Protein AF-A0A0D2NT12-F1 (afdb_monomer)

Mean predicted aligned error: 10.61 Å

Sequence (352 aa):
MELLDHMIECSNTPELSSARFDGSIFRSDMATLLGQPSFAHLKAADATLAATPEAAVAFLHQLAEGVRPLADQEAELLRRIKARDTKKQGAALHAWDLDYYTTIARTRGGATRPESAMPYLHLESVLSGLSTLLSQVMGIELQEEPVDWGNPGSDSSSSSSSSSSSSSSSSSRGGAEGWAPGVRRLGVVERDGGARLGTLYLDLLGRPGKLTGSVLFPIRCGRRLPDGSYQQPILALITPCGPSPDRLAFTWRELRTFVHEMGHAVHNMASRTHFQHLWGTRCAQDVVEIPSHLWEHFVTDHRAVSVIARHAASREPLPRALHSALLASHGAFPALDLQQQVEGQGGAPCLG

InterPro domains:
  IPR001567 Peptidase M3A/M3B catalytic domain [PF01432] (28-342)
  IPR024077 Neurolysin/Thimet oligopeptidase, domain 2 [G3DSA:1.10.1370.10] (27-342)
  IPR024079 Metallopeptidase, catalytic domain 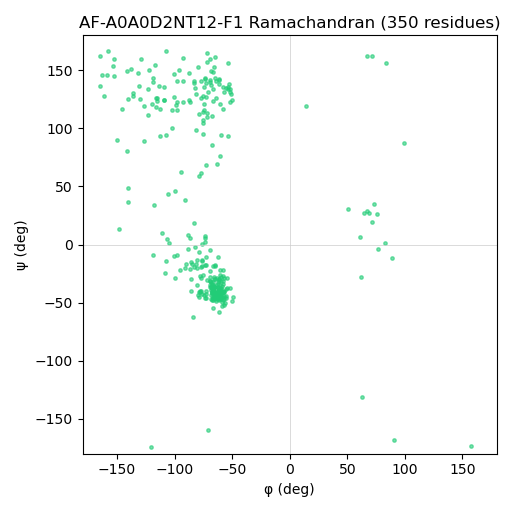superfamily [G3DSA:3.40.390.10] (122-298)
  IPR045090 Peptidase M3A/M3B [PTHR11804] (27-342)

Organism: NCBI:txid145388

Secondary structure (DSSP, 8-state):
-HHHHHHHHTTS-TTTTS----HHHHHHHHHHHTT-SSHHHHHHHHH-TT-SHHHHHHHHHHHHHHHHHHHHHHHHHHHHHHHHHTT-TTPPP-GGGHHHHHHHHHHHTTPPPGGGGGGG-BHHHHHHHHHHHHHHHHSEEEEEE------TT-----------------------S-SSTT-EEEEEEEGGG--EEEEEEEE-S--TTSPPS-EEEEEE--EE-TTS-EE--EEEEE---SSBTTB-B--HHHHHHHHHHHHHH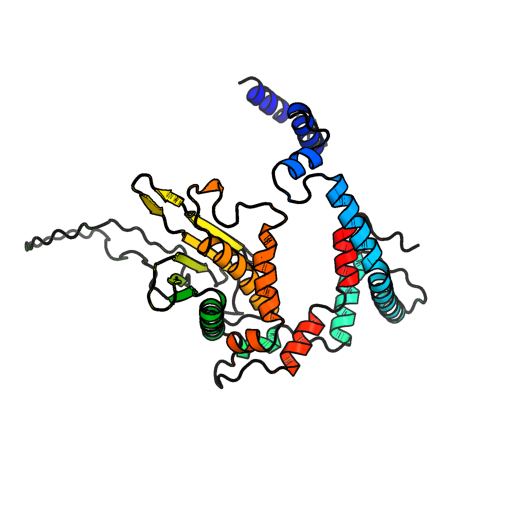HHHHH---SSGGGSTT-S-TTTTTHHHHHHHHHHHSHHHHHHH-B-TTT-PBPPHHHHHHHHHHH-SSHHHHHHHHHH-TT------

Nearest PDB structures (foldseek):
  5luz-assembly1_A  TM=8.732E-01  e=3.977E-21  Homo sapiens
  1i1i-assembly1_P  TM=9.075E-01  e=3.598E-20  Rattus norvegicus
  2o36-assembly1_A  TM=8.864E-01  e=2.398E-20  Homo sapiens
  1s4b-assembly1_P  TM=8.913E-01  e=3.813E-20  Homo sapiens
  2o3e-assembly1_A  TM=8.946E-01  e=3.598E-20  Rattus norvegicus

Radius of gyration: 26.45 Å; Cα contacts (8 Å, |Δi|>4): 482; chains: 1; bounding box: 68×50×77 Å

Structure (mmCIF, N/CA/C/O backbone):
data_AF-A0A0D2NT12-F1
#
_entry.id   AF-A0A0D2NT12-F1
#
loop_
_atom_site.group_PDB
_atom_site.id
_atom_site.type_symbol
_atom_site.label_atom_id
_atom_site.label_alt_id
_atom_site.label_comp_id
_atom_site.label_asym_id
_atom_site.label_entity_id
_atom_site.label_seq_id
_atom_site.pdbx_PDB_ins_code
_atom_site.Cartn_x
_atom_site.Cartn_y
_atom_site.Cartn_z
_atom_site.occupancy
_atom_site.B_iso_or_equiv
_atom_site.auth_seq_id
_atom_site.auth_comp_id
_atom_site.auth_asym_id
_atom_site.auth_atom_id
_atom_site.pdbx_PDB_model_num
ATOM 1 N N . MET A 1 1 ? -28.708 14.953 -27.817 1.00 43.62 1 MET A N 1
ATOM 2 C CA . MET A 1 1 ? -28.948 16.370 -27.476 1.00 43.62 1 MET A CA 1
ATOM 3 C C . MET A 1 1 ? -29.988 16.478 -26.373 1.00 43.62 1 MET A C 1
ATOM 5 O O . MET A 1 1 ? -29.665 17.084 -25.370 1.00 43.62 1 MET A O 1
ATOM 9 N N . GLU A 1 2 ? -31.105 15.746 -26.442 1.00 42.59 2 GLU A N 1
ATOM 10 C CA . GLU A 1 2 ? -32.167 15.767 -25.410 1.00 42.59 2 GLU A CA 1
ATOM 11 C C . GLU A 1 2 ? -31.714 15.456 -23.965 1.00 42.59 2 GLU A C 1
ATOM 13 O O . GLU A 1 2 ? -32.153 16.119 -23.035 1.00 42.59 2 GLU A O 1
ATOM 18 N N . LEU A 1 3 ? -30.781 14.517 -23.750 1.00 37.25 3 LEU A N 1
ATOM 19 C CA . LEU A 1 3 ? -30.232 14.228 -22.409 1.00 37.25 3 LEU A CA 1
ATOM 20 C C . LEU A 1 3 ? -29.376 15.369 -21.838 1.00 37.25 3 LEU A C 1
ATOM 22 O O . LEU A 1 3 ? -29.333 15.556 -20.627 1.00 37.25 3 LEU A O 1
ATOM 26 N N . LEU A 1 4 ? -28.685 16.120 -22.701 1.00 37.84 4 LEU A N 1
ATOM 27 C CA . LEU A 1 4 ? -27.833 17.228 -22.271 1.00 37.84 4 LEU A CA 1
ATOM 28 C C . LEU A 1 4 ? -28.681 18.461 -21.943 1.00 37.84 4 LEU A C 1
ATOM 30 O O . LEU A 1 4 ? -28.428 19.127 -20.945 1.00 37.84 4 LEU A O 1
ATOM 34 N N . ASP A 1 5 ? -29.715 18.714 -22.748 1.00 41.16 5 ASP A N 1
ATOM 35 C CA . ASP A 1 5 ? -30.638 19.831 -22.545 1.00 41.16 5 ASP A CA 1
ATOM 36 C C . ASP A 1 5 ? -31.464 19.642 -21.261 1.00 41.16 5 ASP A C 1
ATOM 38 O O . ASP A 1 5 ? -31.603 20.581 -20.479 1.00 41.16 5 ASP A O 1
ATOM 42 N N . HIS A 1 6 ? -31.880 18.406 -20.948 1.00 46.84 6 HIS A N 1
ATOM 43 C CA . HIS A 1 6 ? -32.588 18.106 -19.698 1.00 46.84 6 HIS A CA 1
ATOM 44 C C . HIS A 1 6 ? -31.702 18.274 -18.448 1.00 46.84 6 HIS A C 1
ATOM 46 O O . HIS A 1 6 ? -32.156 18.740 -17.404 1.00 46.84 6 HIS A O 1
ATOM 52 N N . MET A 1 7 ? -30.405 17.963 -18.553 1.00 41.53 7 MET A N 1
ATOM 53 C CA . MET A 1 7 ? -29.443 18.201 -17.469 1.00 41.53 7 MET A CA 1
ATOM 54 C C . MET A 1 7 ? -29.164 19.694 -17.238 1.00 41.53 7 MET A C 1
ATOM 56 O O . MET A 1 7 ? -28.892 20.096 -16.106 1.00 41.53 7 MET A O 1
ATOM 60 N N . ILE A 1 8 ? -29.230 20.518 -18.289 1.00 50.88 8 ILE A N 1
ATOM 61 C CA . ILE A 1 8 ? -29.015 21.968 -18.202 1.00 50.88 8 ILE A CA 1
ATOM 62 C C . ILE A 1 8 ? -30.254 22.671 -17.627 1.00 50.88 8 ILE A C 1
ATOM 64 O O . ILE A 1 8 ? -30.107 23.556 -16.781 1.00 50.88 8 ILE A O 1
ATOM 68 N N . GLU A 1 9 ? -31.467 22.260 -18.002 1.00 45.47 9 GLU A N 1
ATOM 69 C CA . GLU A 1 9 ? -32.711 22.820 -17.448 1.00 45.47 9 GLU A CA 1
ATOM 70 C C . GLU A 1 9 ? -32.841 22.585 -15.936 1.00 45.47 9 GLU A C 1
ATOM 72 O O . GLU A 1 9 ? -33.164 23.521 -15.201 1.00 45.47 9 GLU A O 1
ATOM 77 N N . CYS A 1 10 ? -32.464 21.400 -15.442 1.00 47.41 10 CYS A N 1
ATOM 78 C CA . CYS A 1 10 ? -32.446 21.102 -14.005 1.00 47.41 10 CYS A CA 1
ATOM 79 C C . CYS A 1 10 ? -31.431 21.941 -13.211 1.00 47.41 10 CYS A C 1
ATOM 81 O O . CYS A 1 10 ? -31.536 22.029 -11.993 1.00 47.41 10 CYS A O 1
ATOM 83 N N . SER A 1 11 ? -30.443 22.564 -13.860 1.00 44.41 11 SER A N 1
ATOM 84 C CA . SER A 1 11 ? -29.422 23.359 -13.163 1.00 44.41 11 SER A CA 1
ATOM 85 C C . SER A 1 11 ? -29.830 24.819 -12.905 1.00 44.41 11 SER A C 1
ATOM 87 O O . SER A 1 11 ? -29.213 25.479 -12.070 1.00 44.41 11 SER A O 1
ATOM 89 N N . ASN A 1 12 ? -30.875 25.321 -13.578 1.00 42.44 12 ASN A N 1
ATOM 90 C CA . ASN A 1 12 ? -31.224 26.749 -13.603 1.00 42.44 12 ASN A CA 1
ATOM 91 C C . ASN A 1 12 ? -32.463 27.142 -12.774 1.00 42.44 12 ASN A C 1
ATOM 93 O O . ASN A 1 12 ? -32.861 28.308 -12.788 1.00 42.44 12 ASN A O 1
ATOM 97 N N . THR A 1 13 ? -33.074 26.224 -12.020 1.00 43.03 13 THR A N 1
ATOM 98 C CA . THR A 1 13 ? -34.215 26.549 -11.145 1.00 43.03 13 THR A CA 1
ATOM 99 C C . THR A 1 13 ? -33.761 27.015 -9.748 1.00 43.03 13 THR A C 1
ATOM 101 O O . THR A 1 13 ? -33.073 26.259 -9.055 1.00 43.03 13 THR A O 1
ATOM 104 N N . PRO A 1 14 ? -34.167 28.213 -9.268 1.00 44.09 14 PRO A N 1
ATOM 105 C CA . PRO A 1 14 ? -33.671 28.803 -8.012 1.00 44.09 14 PRO A CA 1
ATOM 106 C C . PRO A 1 14 ? -34.120 28.101 -6.717 1.00 44.09 14 PRO A C 1
ATOM 108 O O . PRO A 1 14 ? -33.677 28.477 -5.633 1.00 44.09 14 PRO A O 1
ATOM 111 N N . GLU A 1 15 ? -34.986 27.087 -6.795 1.00 40.06 15 GLU A N 1
ATOM 112 C CA . GLU A 1 15 ? -35.491 26.340 -5.630 1.00 40.06 15 GLU A CA 1
ATOM 113 C C . GLU A 1 15 ? -34.493 25.298 -5.084 1.00 40.06 15 GLU A C 1
ATOM 115 O O . GLU A 1 15 ? -34.680 24.756 -3.997 1.00 40.06 15 GLU A O 1
ATOM 120 N N . LEU A 1 16 ? -33.365 25.069 -5.764 1.00 44.91 16 LEU A N 1
ATOM 121 C CA . LEU A 1 16 ? -32.392 24.021 -5.423 1.00 44.91 16 LEU A CA 1
ATOM 122 C C . LEU A 1 16 ? -31.380 24.409 -4.326 1.00 44.91 16 LEU A C 1
ATOM 124 O O . LEU A 1 16 ? -30.355 23.746 -4.165 1.00 44.91 16 LEU A O 1
ATOM 128 N N . SER A 1 17 ? -31.648 25.441 -3.518 1.00 39.25 17 SER A N 1
ATOM 129 C CA . SER A 1 17 ? -30.833 25.676 -2.311 1.00 39.25 17 SER A CA 1
ATOM 130 C C . SER A 1 17 ? -31.119 24.651 -1.197 1.00 39.25 17 SER A C 1
ATOM 132 O O . SER A 1 17 ? -30.264 24.444 -0.333 1.00 39.25 17 SER A O 1
ATOM 134 N N . SER A 1 18 ? -32.257 23.941 -1.269 1.00 41.66 18 SER A N 1
ATOM 135 C CA . SER A 1 18 ? -32.624 22.814 -0.394 1.00 41.66 18 SER A CA 1
ATOM 136 C C . SER A 1 18 ? -32.400 21.426 -1.018 1.00 41.66 18 SER A C 1
ATOM 138 O O . SER A 1 18 ? -32.417 20.435 -0.296 1.00 41.66 18 SER A O 1
ATOM 140 N N . ALA A 1 19 ? -32.104 21.333 -2.319 1.00 42.91 19 ALA A N 1
ATOM 141 C CA . ALA A 1 19 ? -31.859 20.078 -3.044 1.00 42.91 19 ALA A CA 1
ATOM 142 C C . ALA A 1 19 ? -30.375 19.665 -3.060 1.00 42.91 19 ALA A C 1
ATOM 144 O O . ALA A 1 19 ? -29.833 19.167 -4.050 1.00 42.91 19 ALA A O 1
ATOM 145 N N . ARG A 1 20 ? -29.680 19.879 -1.940 1.00 44.31 20 ARG A N 1
ATOM 146 C CA . ARG A 1 20 ? -28.415 19.183 -1.699 1.00 44.31 20 ARG A CA 1
ATOM 147 C C . ARG A 1 20 ? -28.775 17.747 -1.333 1.00 44.31 20 ARG A C 1
ATOM 149 O O . ARG A 1 20 ? -29.362 17.548 -0.280 1.00 44.31 20 ARG A O 1
ATOM 156 N N . PHE A 1 21 ? -28.358 16.810 -2.182 1.00 48.19 21 PHE A N 1
ATOM 157 C CA . PHE A 1 21 ? -28.585 15.356 -2.169 1.00 48.19 21 PHE A CA 1
ATOM 158 C C . PHE A 1 21 ? -29.695 14.887 -3.096 1.00 48.19 21 PHE A C 1
ATOM 160 O O . PHE A 1 21 ? -30.802 14.613 -2.655 1.00 48.19 21 PHE A O 1
ATOM 167 N N . ASP A 1 22 ? -29.329 14.632 -4.354 1.00 51.44 22 ASP A N 1
ATOM 168 C CA . ASP A 1 22 ? -30.025 13.577 -5.083 1.00 51.44 22 ASP A CA 1
ATOM 169 C C . ASP A 1 22 ? -29.145 12.701 -5.985 1.00 51.44 22 ASP A C 1
ATOM 171 O O . ASP A 1 22 ? -29.516 12.234 -7.059 1.00 51.44 22 ASP A O 1
ATOM 175 N N . GLY A 1 23 ? -27.923 12.428 -5.519 1.00 58.03 23 GLY A N 1
ATOM 176 C CA . GLY A 1 23 ? -27.089 11.391 -6.131 1.00 58.03 23 GLY A CA 1
ATOM 177 C C . GLY A 1 23 ? -27.684 9.980 -5.985 1.00 58.03 23 GLY A C 1
ATOM 178 O O . GLY A 1 23 ? -27.285 9.072 -6.711 1.00 58.03 23 GLY A O 1
ATOM 179 N N . SER A 1 24 ? -28.620 9.782 -5.049 1.00 61.66 24 SER A N 1
ATOM 180 C CA . SER A 1 24 ? -29.351 8.528 -4.841 1.00 61.66 24 SER A CA 1
ATOM 181 C C . SER A 1 24 ? -30.396 8.271 -5.920 1.00 61.66 24 SER A C 1
ATOM 183 O O . SER A 1 24 ? -30.402 7.158 -6.448 1.00 61.66 24 SER A O 1
ATOM 185 N N . ILE A 1 25 ? -31.215 9.267 -6.294 1.00 65.50 25 ILE A N 1
ATOM 186 C CA . ILE A 1 25 ? -32.176 9.105 -7.396 1.00 65.50 25 ILE A CA 1
ATOM 187 C C . ILE A 1 25 ? -31.419 8.864 -8.699 1.00 65.50 25 ILE A C 1
ATOM 189 O O . ILE A 1 25 ? -31.693 7.874 -9.367 1.00 65.50 25 ILE A O 1
ATOM 193 N N . PHE A 1 26 ? -30.334 9.603 -8.967 1.00 82.75 26 PHE A N 1
ATOM 194 C CA . PHE A 1 26 ? -29.513 9.346 -10.159 1.00 82.75 26 PHE A CA 1
ATOM 195 C C . PHE A 1 26 ? -28.952 7.911 -10.222 1.00 82.75 26 PHE A C 1
ATOM 197 O O . PHE A 1 26 ? -28.942 7.280 -11.278 1.00 82.75 26 PHE A O 1
ATOM 204 N N . ARG A 1 27 ? -28.487 7.358 -9.094 1.00 90.12 27 ARG A N 1
ATOM 205 C CA . ARG A 1 27 ? -27.980 5.975 -9.033 1.00 90.12 27 ARG A CA 1
ATOM 206 C C . ARG A 1 27 ? -29.085 4.941 -9.247 1.00 90.12 27 ARG A C 1
ATOM 208 O O . ARG A 1 27 ? -28.842 3.939 -9.920 1.00 90.12 27 ARG A O 1
ATOM 215 N N . SER A 1 28 ? -30.259 5.170 -8.663 1.00 87.88 28 SER A N 1
ATOM 216 C CA . SER A 1 28 ? -31.419 4.285 -8.794 1.00 87.88 28 SER A CA 1
ATOM 217 C C . SER A 1 28 ? -31.962 4.280 -10.223 1.00 87.88 28 SER A C 1
ATOM 219 O O . SER A 1 28 ? -32.166 3.213 -10.806 1.00 87.88 28 SER A O 1
ATOM 221 N N . ASP A 1 29 ? -32.108 5.461 -10.821 1.00 88.00 29 ASP A N 1
ATOM 222 C CA . ASP A 1 29 ? -32.586 5.625 -12.192 1.00 88.00 29 ASP A CA 1
ATOM 223 C C . ASP A 1 29 ? -31.605 5.009 -13.186 1.00 88.00 29 ASP A C 1
ATOM 225 O O . ASP A 1 29 ? -32.010 4.255 -14.067 1.00 88.00 29 ASP A O 1
ATOM 229 N N . MET A 1 30 ? -30.300 5.237 -13.006 1.00 89.38 30 MET A N 1
ATOM 230 C CA . MET A 1 30 ? -29.273 4.626 -13.851 1.00 89.38 30 MET A CA 1
ATOM 231 C C . MET A 1 30 ? -29.304 3.095 -13.786 1.00 89.38 30 MET A C 1
ATOM 233 O O . MET A 1 30 ? -29.193 2.443 -14.821 1.00 89.38 30 MET A O 1
ATOM 237 N N . ALA A 1 31 ? -29.466 2.508 -12.597 1.00 91.62 31 ALA A N 1
ATOM 238 C CA . ALA A 1 31 ? -29.597 1.059 -12.471 1.00 91.62 31 ALA A CA 1
ATOM 239 C C . ALA A 1 31 ? -30.841 0.548 -13.206 1.00 91.62 31 ALA A C 1
ATOM 241 O O . ALA A 1 31 ? -30.740 -0.385 -13.999 1.00 91.62 31 ALA A O 1
ATOM 242 N N . THR A 1 32 ? -31.976 1.221 -13.013 1.00 91.25 32 THR A N 1
ATOM 243 C CA . THR A 1 32 ? -33.249 0.872 -13.655 1.00 91.25 32 THR A CA 1
ATOM 244 C C . THR A 1 32 ? -33.149 0.949 -15.181 1.00 91.25 32 THR A C 1
ATOM 246 O O . THR A 1 32 ? -33.546 0.012 -15.871 1.00 91.25 32 THR A O 1
ATOM 249 N N . LEU A 1 33 ? -32.553 2.020 -15.718 1.00 93.25 33 LEU A N 1
ATOM 250 C CA . LEU A 1 33 ? -32.326 2.208 -17.157 1.00 93.25 33 LEU A CA 1
ATOM 251 C C . LEU A 1 33 ? -31.415 1.131 -17.761 1.00 93.25 33 LEU A C 1
ATOM 253 O O . LEU A 1 33 ? -31.592 0.753 -18.916 1.00 93.25 33 LEU A O 1
ATOM 257 N N . LEU A 1 34 ? -30.456 0.625 -16.983 1.00 92.81 34 LEU A N 1
ATOM 258 C CA . LEU A 1 34 ? -29.554 -0.458 -17.380 1.00 92.81 34 LEU A CA 1
ATOM 259 C C . LEU A 1 34 ? -30.117 -1.857 -17.062 1.00 92.81 34 LEU A C 1
ATOM 261 O O . LEU A 1 34 ? -29.406 -2.849 -17.209 1.00 92.81 34 LEU A O 1
ATOM 265 N N . GLY A 1 35 ? -31.382 -1.952 -16.634 1.00 93.38 35 GLY A N 1
ATOM 266 C CA . GLY A 1 35 ? -32.063 -3.217 -16.344 1.00 93.38 35 GLY A CA 1
ATOM 267 C C . GLY A 1 35 ? -31.578 -3.923 -15.075 1.00 93.38 35 GLY A C 1
ATOM 268 O O . GLY A 1 35 ? -31.786 -5.126 -14.930 1.00 93.38 35 GLY A O 1
ATOM 269 N N . GLN A 1 36 ? -30.918 -3.203 -14.167 1.00 93.81 36 GLN A N 1
ATOM 270 C CA . GLN A 1 36 ? -30.406 -3.730 -12.904 1.00 93.81 36 GLN A CA 1
ATOM 271 C C . GLN A 1 36 ? -31.371 -3.432 -11.744 1.00 93.81 36 GLN A C 1
ATOM 273 O O . GLN A 1 36 ? -31.884 -2.315 -11.662 1.00 93.81 36 GLN A O 1
ATOM 278 N N . PRO A 1 37 ? -31.580 -4.371 -10.796 1.00 93.00 37 PRO A N 1
ATOM 279 C CA . PRO A 1 37 ? -32.506 -4.173 -9.672 1.00 93.00 37 PRO A CA 1
ATOM 280 C C . PRO A 1 37 ? -32.130 -3.012 -8.745 1.00 93.00 37 PRO A C 1
ATOM 282 O O . PRO A 1 37 ? -32.987 -2.413 -8.101 1.00 93.00 37 PRO A O 1
ATOM 285 N N . SER A 1 38 ? -30.835 -2.715 -8.629 1.00 92.38 38 SER A N 1
ATOM 286 C CA . SER A 1 38 ? -30.327 -1.588 -7.854 1.00 92.38 38 SER A CA 1
ATOM 287 C C . SER A 1 38 ? -28.934 -1.188 -8.332 1.00 92.38 38 SER A C 1
ATOM 289 O O . SER A 1 38 ? -28.249 -1.939 -9.028 1.00 92.38 38 SER A O 1
ATOM 291 N N . PHE A 1 39 ? -28.464 -0.014 -7.912 1.00 91.50 39 PHE A N 1
ATOM 292 C CA . PHE A 1 39 ? -27.099 0.421 -8.215 1.00 91.50 39 PHE A CA 1
ATOM 293 C C . PHE A 1 39 ? -26.031 -0.520 -7.636 1.00 91.50 39 PHE A C 1
ATOM 295 O O . PHE A 1 39 ? -24.960 -0.671 -8.219 1.00 91.50 39 PHE A O 1
ATOM 302 N N . ALA A 1 40 ? -26.323 -1.182 -6.512 1.00 91.62 40 ALA A N 1
ATOM 303 C CA . ALA A 1 40 ? -25.428 -2.178 -5.933 1.00 91.62 40 ALA A CA 1
ATOM 304 C C . ALA A 1 40 ? -25.313 -3.425 -6.828 1.00 91.62 40 ALA A C 1
ATOM 306 O O . ALA A 1 40 ? -24.204 -3.910 -7.028 1.00 91.62 40 ALA A O 1
ATOM 307 N N . HIS A 1 41 ? -26.418 -3.881 -7.431 1.00 92.88 41 HIS A N 1
ATOM 308 C CA . HIS A 1 41 ? -26.395 -4.954 -8.434 1.00 92.88 41 HIS A CA 1
ATOM 309 C C . HIS A 1 41 ? -25.598 -4.549 -9.676 1.00 92.88 41 HIS A C 1
ATOM 311 O O . HIS A 1 41 ? -24.732 -5.302 -10.114 1.00 92.88 41 HIS A O 1
ATOM 317 N N . LEU A 1 42 ? -25.817 -3.327 -10.178 1.00 90.12 42 LEU A N 1
ATOM 318 C CA . LEU A 1 42 ? -25.051 -2.783 -11.302 1.00 90.12 42 LEU A CA 1
ATOM 319 C C . LEU A 1 42 ? -23.540 -2.801 -11.017 1.00 90.12 42 LEU A C 1
ATOM 321 O O . LEU A 1 42 ? -22.755 -3.227 -11.854 1.00 90.12 42 LEU A O 1
ATOM 325 N N . LYS A 1 43 ? -23.118 -2.369 -9.822 1.00 88.94 43 LYS A N 1
ATOM 326 C CA . LYS A 1 43 ? -21.694 -2.342 -9.456 1.00 88.94 43 LYS A CA 1
ATOM 327 C C . LYS A 1 43 ? -21.094 -3.714 -9.185 1.00 88.94 43 LYS A C 1
ATOM 329 O O . LYS A 1 43 ? -19.953 -3.943 -9.580 1.00 88.94 43 LYS A O 1
ATOM 334 N N . ALA A 1 44 ? -21.835 -4.598 -8.526 1.00 87.06 44 ALA A N 1
ATOM 335 C CA . ALA A 1 44 ? -21.352 -5.937 -8.222 1.00 87.06 44 ALA A CA 1
ATOM 336 C C . ALA A 1 44 ? -21.150 -6.773 -9.496 1.00 87.06 44 ALA A C 1
ATOM 338 O O . ALA A 1 44 ? -20.167 -7.498 -9.596 1.00 87.06 44 ALA A O 1
ATOM 339 N N . ALA A 1 45 ? -22.023 -6.610 -10.496 1.00 81.50 45 ALA A N 1
ATOM 340 C CA . ALA A 1 45 ? -21.903 -7.307 -11.774 1.00 81.50 45 ALA A CA 1
ATOM 341 C C . ALA A 1 45 ? -20.674 -6.866 -12.593 1.00 81.50 45 ALA A C 1
ATOM 343 O O . ALA A 1 45 ? -20.037 -7.695 -13.239 1.00 81.50 45 ALA A O 1
ATOM 344 N N . ASP A 1 46 ? -20.336 -5.573 -12.563 1.00 73.94 46 ASP A N 1
ATOM 345 C CA . ASP A 1 46 ? -19.284 -5.007 -13.417 1.00 73.94 46 ASP A CA 1
ATOM 346 C C . ASP A 1 46 ? -17.867 -5.134 -12.837 1.00 73.94 46 ASP A C 1
ATOM 348 O O . ASP A 1 46 ? -16.894 -5.137 -13.595 1.00 73.94 46 ASP A O 1
ATOM 352 N N . ALA A 1 47 ? -17.715 -5.136 -11.506 1.00 74.44 47 ALA A N 1
ATOM 353 C CA . ALA A 1 47 ? -16.437 -4.744 -10.907 1.00 74.44 47 ALA A CA 1
ATOM 354 C C . ALA A 1 47 ? -16.058 -5.435 -9.586 1.00 74.44 47 ALA A C 1
ATOM 356 O O . ALA A 1 47 ? -15.122 -4.966 -8.929 1.00 74.44 47 ALA A O 1
ATOM 357 N N . THR A 1 48 ? -16.726 -6.522 -9.185 1.00 82.50 48 THR A N 1
ATOM 358 C CA . THR A 1 48 ? -16.408 -7.238 -7.934 1.00 82.50 48 THR A CA 1
ATOM 359 C C . THR A 1 48 ? -16.430 -8.761 -8.103 1.00 82.50 48 THR A C 1
ATOM 361 O O . THR A 1 48 ? -17.169 -9.303 -8.922 1.00 82.50 48 THR A O 1
ATOM 364 N N . LEU A 1 49 ? -15.628 -9.475 -7.311 1.00 86.31 49 LEU A N 1
ATOM 365 C CA . LEU A 1 49 ? -15.722 -10.927 -7.135 1.00 86.31 49 LEU A CA 1
ATOM 366 C C . LEU A 1 49 ? -16.979 -11.345 -6.373 1.00 86.31 49 LEU A C 1
ATOM 368 O O . LEU A 1 49 ? -17.462 -12.458 -6.578 1.00 86.31 49 LEU A O 1
ATOM 372 N N . ALA A 1 50 ? -17.511 -10.480 -5.503 1.00 85.62 50 ALA A N 1
ATOM 373 C CA . ALA A 1 50 ? -18.755 -10.762 -4.788 1.00 85.62 50 ALA A CA 1
ATOM 374 C C . ALA A 1 50 ? -19.930 -11.041 -5.745 1.00 85.62 50 ALA A C 1
ATOM 376 O O . ALA A 1 50 ? -20.850 -11.769 -5.371 1.00 85.62 50 ALA A O 1
ATOM 377 N N . ALA A 1 51 ? -19.888 -10.490 -6.969 1.00 85.62 51 ALA A N 1
ATOM 378 C CA . ALA A 1 51 ? -20.837 -10.655 -8.077 1.00 85.62 51 ALA A CA 1
ATOM 379 C C . ALA A 1 51 ? -22.281 -10.182 -7.810 1.00 85.62 51 ALA A C 1
ATOM 381 O O . ALA A 1 51 ? -22.973 -9.762 -8.734 1.00 85.62 51 ALA A O 1
ATOM 382 N N . THR A 1 52 ? -22.740 -10.204 -6.557 1.00 91.56 52 THR A N 1
ATOM 383 C CA . THR A 1 52 ? -24.068 -9.770 -6.111 1.00 91.56 52 THR A CA 1
ATOM 384 C C . THR A 1 52 ? -23.973 -9.047 -4.763 1.00 91.56 52 THR A C 1
ATOM 386 O O . THR A 1 52 ? -23.098 -9.367 -3.947 1.00 91.56 52 THR A O 1
ATOM 389 N N . PRO A 1 53 ? -24.857 -8.073 -4.488 1.00 92.69 53 PRO A N 1
ATOM 390 C CA . PRO A 1 53 ? -24.908 -7.430 -3.180 1.00 92.69 53 PRO A CA 1
ATOM 391 C C . PRO A 1 53 ? -25.324 -8.395 -2.062 1.00 92.69 53 PRO A C 1
ATOM 393 O O . PRO A 1 53 ? -24.857 -8.242 -0.939 1.00 92.69 53 PRO A O 1
ATOM 396 N N . GLU A 1 54 ? -26.131 -9.417 -2.348 1.00 94.44 54 GLU A N 1
ATOM 397 C CA . GLU A 1 54 ? -26.552 -10.422 -1.368 1.00 94.44 54 GLU A CA 1
ATOM 398 C C . GLU A 1 54 ? -25.361 -11.242 -0.868 1.00 94.44 54 GLU A C 1
ATOM 400 O O . GLU A 1 54 ? -25.224 -11.453 0.336 1.00 94.44 54 GLU A O 1
ATOM 405 N N . ALA A 1 55 ? -24.466 -11.658 -1.770 1.00 92.25 55 ALA A N 1
ATOM 406 C CA . ALA A 1 55 ? -23.237 -12.348 -1.391 1.00 92.25 55 ALA A CA 1
ATOM 407 C C . ALA A 1 55 ? -22.324 -11.452 -0.539 1.00 92.25 55 ALA A C 1
ATOM 409 O O . ALA A 1 55 ? -21.775 -11.914 0.462 1.00 92.25 55 ALA A O 1
ATOM 410 N N . ALA A 1 56 ? -22.207 -10.165 -0.889 1.00 91.25 56 ALA A N 1
ATOM 411 C CA . ALA A 1 56 ? -21.442 -9.202 -0.099 1.00 91.25 56 ALA A CA 1
ATOM 412 C C . ALA A 1 56 ? -22.035 -9.026 1.311 1.00 91.25 56 ALA A C 1
ATOM 414 O O . ALA A 1 56 ? -21.311 -9.106 2.299 1.00 91.25 56 ALA A O 1
ATOM 415 N N . VAL A 1 57 ? -23.354 -8.851 1.423 1.00 92.12 57 VAL A N 1
ATOM 416 C CA . VAL A 1 57 ? -24.057 -8.712 2.708 1.00 92.12 57 VAL A CA 1
ATOM 417 C C . VAL A 1 57 ? -23.937 -9.984 3.551 1.00 92.12 57 VAL A C 1
ATOM 419 O O . VAL A 1 57 ? -23.646 -9.898 4.743 1.00 92.12 57 VAL A O 1
ATOM 422 N N . ALA A 1 58 ? -24.094 -11.166 2.950 1.00 93.44 58 ALA A N 1
ATOM 423 C CA . ALA A 1 58 ? -23.927 -12.439 3.649 1.00 93.44 58 ALA A CA 1
ATOM 424 C C . ALA A 1 58 ? -22.503 -12.604 4.206 1.00 93.44 58 ALA A C 1
ATOM 426 O O . ALA A 1 58 ? -22.340 -12.993 5.363 1.00 93.44 58 ALA A O 1
ATOM 427 N N . PHE A 1 59 ? -21.482 -12.255 3.417 1.00 92.94 59 PHE A N 1
ATOM 428 C CA . PHE A 1 59 ? -20.089 -12.252 3.862 1.00 92.94 59 PHE A CA 1
ATOM 429 C C . PHE A 1 59 ? -19.862 -11.287 5.034 1.00 92.94 59 PHE A C 1
ATOM 431 O O . PHE A 1 59 ? -19.274 -11.673 6.044 1.00 92.94 59 PHE A O 1
ATOM 438 N N . LEU A 1 60 ? -20.370 -10.053 4.934 1.00 92.69 60 LEU A N 1
ATOM 439 C CA . LEU A 1 60 ? -20.256 -9.045 5.991 1.00 92.69 60 LEU A CA 1
ATOM 440 C C . LEU A 1 60 ? -20.928 -9.507 7.291 1.00 92.69 60 LEU A C 1
ATOM 442 O O . LEU A 1 60 ? -20.324 -9.405 8.356 1.00 92.69 60 LEU A O 1
ATOM 446 N N . HIS A 1 61 ? -22.130 -10.085 7.225 1.00 92.12 61 HIS A N 1
ATOM 447 C CA . HIS A 1 61 ? -22.798 -10.623 8.413 1.00 92.12 61 HIS A CA 1
ATOM 448 C C . HIS A 1 61 ? -22.006 -11.756 9.069 1.00 92.12 61 HIS A C 1
ATOM 450 O O . HIS A 1 61 ? -21.795 -11.715 10.279 1.00 92.12 61 HIS A O 1
ATOM 456 N N . GLN A 1 62 ? -21.510 -12.720 8.289 1.00 94.38 62 GLN A N 1
ATOM 457 C CA . GLN A 1 62 ? -20.687 -13.813 8.817 1.00 94.38 62 GLN A CA 1
ATOM 458 C C . GLN A 1 62 ? -19.407 -13.295 9.484 1.00 94.38 62 GLN A C 1
ATOM 460 O O . GLN A 1 62 ? -19.014 -13.782 10.545 1.00 94.38 62 GLN A O 1
ATOM 465 N N . LEU A 1 63 ? -18.770 -12.285 8.886 1.00 93.31 63 LEU A N 1
ATOM 466 C CA . LEU A 1 63 ? -17.570 -11.665 9.437 1.00 93.31 63 LEU A CA 1
ATOM 467 C C . LEU A 1 63 ? -17.863 -10.926 10.751 1.00 93.31 63 LEU A C 1
ATOM 469 O O . LEU A 1 63 ? -17.140 -11.123 11.729 1.00 93.31 63 LEU A O 1
ATOM 473 N N . ALA A 1 64 ? -18.939 -10.133 10.794 1.00 92.12 64 ALA A N 1
ATOM 474 C CA . ALA A 1 64 ? -19.386 -9.441 12.003 1.00 92.12 64 ALA A CA 1
ATOM 475 C C . ALA A 1 64 ? -19.728 -10.426 13.127 1.00 92.12 64 ALA A C 1
ATOM 477 O O . ALA A 1 64 ? -19.322 -10.227 14.266 1.00 92.12 64 ALA A O 1
ATOM 478 N N . GLU A 1 65 ? -20.463 -11.499 12.832 1.00 93.94 65 GLU A N 1
ATOM 479 C CA . GLU A 1 65 ? -20.799 -12.527 13.823 1.00 93.94 65 GLU A CA 1
ATOM 480 C C . GLU A 1 65 ? -19.550 -13.231 14.363 1.00 93.94 65 GLU A C 1
ATOM 482 O O . GLU A 1 65 ? -19.436 -13.439 15.572 1.00 93.94 65 GLU A O 1
ATOM 487 N N . GLY A 1 66 ? -18.589 -13.543 13.489 1.00 94.94 66 GLY A N 1
ATOM 488 C CA . GLY A 1 66 ? -17.341 -14.197 13.873 1.00 94.94 66 GLY A CA 1
ATOM 489 C C . GLY A 1 66 ? -16.444 -13.339 14.769 1.00 94.94 66 GLY A C 1
ATOM 490 O O . GLY A 1 66 ? -15.812 -13.868 15.685 1.00 94.94 66 GLY A O 1
ATOM 491 N N . VAL A 1 67 ? -16.385 -12.022 14.535 1.00 94.75 67 VAL A N 1
ATOM 492 C CA . VAL A 1 67 ? -15.497 -11.114 15.284 1.00 94.75 67 VAL A CA 1
ATOM 493 C C . VAL A 1 67 ? -16.148 -10.508 16.535 1.00 94.75 67 VAL A C 1
ATOM 495 O O . VAL A 1 67 ? -15.435 -10.129 17.470 1.00 94.75 67 VAL A O 1
ATOM 498 N N . ARG A 1 68 ? -17.488 -10.487 16.620 1.00 93.50 68 ARG A N 1
ATOM 499 C CA . ARG A 1 68 ? -18.242 -9.865 17.724 1.00 93.50 68 ARG A CA 1
ATOM 500 C C . ARG A 1 68 ? -17.768 -10.264 19.130 1.00 93.50 68 ARG A C 1
ATOM 502 O O . ARG A 1 68 ? -17.552 -9.357 19.931 1.00 93.50 68 ARG A O 1
ATOM 509 N N . PRO A 1 69 ? -17.500 -11.547 19.458 1.00 95.69 69 PRO A N 1
ATOM 510 C CA . PRO A 1 69 ? -17.049 -11.914 20.803 1.00 95.69 69 PRO A CA 1
ATOM 511 C C . PRO A 1 69 ? -15.715 -11.272 21.211 1.00 95.69 69 PRO A C 1
ATOM 513 O O . PRO A 1 69 ? -15.497 -11.013 22.395 1.00 95.69 69 PRO A O 1
ATOM 516 N N . LEU A 1 70 ? -14.813 -11.031 20.254 1.00 94.38 70 LEU A N 1
ATOM 517 C CA . LEU A 1 70 ? -13.542 -10.343 20.498 1.00 94.38 70 LEU A CA 1
ATOM 518 C C . LEU A 1 70 ? -13.750 -8.827 20.582 1.00 94.38 70 LEU A C 1
ATOM 520 O O . LEU A 1 70 ? -13.200 -8.185 21.476 1.00 94.38 70 LEU A O 1
ATOM 524 N N . ALA A 1 71 ? -14.597 -8.271 19.712 1.00 93.06 71 ALA A N 1
ATOM 525 C CA . ALA A 1 71 ? -14.948 -6.854 19.735 1.00 93.06 71 ALA A CA 1
ATOM 526 C C . ALA A 1 71 ? -15.618 -6.454 21.064 1.00 93.06 71 ALA A C 1
ATOM 528 O O . ALA A 1 71 ? -15.309 -5.400 21.618 1.00 93.06 71 ALA A O 1
ATOM 529 N N . ASP A 1 72 ? -16.466 -7.315 21.632 1.00 93.00 72 ASP A N 1
ATOM 530 C CA . ASP A 1 72 ? -17.115 -7.081 22.927 1.00 93.00 72 ASP A CA 1
ATOM 531 C C . ASP A 1 72 ? -16.112 -7.073 24.093 1.00 93.00 72 ASP A C 1
ATOM 533 O O . ASP A 1 72 ? -16.225 -6.246 25.004 1.00 93.00 72 ASP A O 1
ATOM 537 N N . GLN A 1 73 ? -15.100 -7.949 24.058 1.00 93.00 73 GLN A N 1
ATOM 538 C CA . GLN A 1 73 ? -14.013 -7.968 25.049 1.00 93.00 73 GLN A CA 1
ATOM 539 C C . GLN A 1 73 ? -13.173 -6.688 24.982 1.00 93.00 73 GLN A C 1
ATOM 541 O O . GLN A 1 73 ? -12.853 -6.084 26.010 1.00 93.00 73 GLN A O 1
ATOM 546 N N . GLU A 1 74 ? -12.848 -6.257 23.767 1.00 93.25 74 GLU A N 1
ATOM 547 C CA . GLU A 1 74 ? -12.131 -5.016 23.490 1.00 93.25 74 GLU A CA 1
ATOM 548 C C . GLU A 1 74 ? -12.933 -3.779 23.929 1.00 93.25 74 GLU A C 1
ATOM 550 O O . GLU A 1 74 ? -12.408 -2.912 24.635 1.00 93.25 74 GLU A O 1
ATOM 555 N N . ALA A 1 75 ? -14.227 -3.721 23.608 1.00 92.50 75 ALA A N 1
ATOM 556 C CA . ALA A 1 75 ? -15.121 -2.647 24.033 1.00 92.50 75 ALA A CA 1
ATOM 557 C C . ALA A 1 75 ? -15.256 -2.581 25.561 1.00 92.50 75 ALA A C 1
ATOM 559 O O . ALA A 1 75 ? -15.290 -1.493 26.139 1.00 92.50 75 ALA A O 1
ATOM 560 N N . GLU A 1 76 ? -15.290 -3.728 26.241 1.00 92.94 76 GLU A N 1
ATOM 561 C CA . GLU A 1 76 ? -15.339 -3.784 27.701 1.00 92.94 76 GLU A CA 1
ATOM 562 C C . GLU A 1 76 ? -14.059 -3.236 28.346 1.00 92.94 76 GLU A C 1
ATOM 564 O O . GLU A 1 76 ? -14.121 -2.518 29.350 1.00 92.94 76 GLU A O 1
ATOM 569 N N . LEU A 1 77 ? -12.891 -3.477 27.743 1.00 91.56 77 LEU A N 1
ATOM 570 C CA . LEU A 1 77 ? -11.651 -2.833 28.177 1.00 91.56 77 LEU A CA 1
ATOM 571 C C . LEU A 1 77 ? -11.763 -1.302 28.089 1.00 91.56 77 LEU A C 1
ATOM 573 O O . LEU A 1 77 ? -11.410 -0.606 29.046 1.00 91.56 77 LEU A O 1
ATOM 577 N N . LEU A 1 78 ? -12.305 -0.775 26.988 1.00 92.88 78 LEU A N 1
ATOM 578 C CA . LEU A 1 78 ? -12.510 0.666 26.819 1.00 92.88 78 LEU A CA 1
ATOM 579 C C . LEU A 1 78 ? -13.537 1.229 27.814 1.00 92.88 78 LEU A C 1
ATOM 581 O O . LEU A 1 78 ? -13.284 2.278 28.409 1.00 92.88 78 LEU A O 1
ATOM 585 N N . ARG A 1 79 ? -14.643 0.518 28.087 1.00 93.75 79 ARG A N 1
ATOM 586 C CA . ARG A 1 79 ? -15.627 0.908 29.119 1.00 93.75 79 ARG A CA 1
ATOM 587 C C . ARG A 1 79 ? -14.990 1.020 30.499 1.00 93.75 79 ARG A C 1
ATOM 589 O O . ARG A 1 79 ? -15.270 1.972 31.226 1.00 93.75 79 ARG A O 1
ATOM 596 N N . ARG A 1 80 ? -14.086 0.103 30.859 1.00 92.31 80 ARG A N 1
ATOM 597 C CA . ARG A 1 80 ? -13.348 0.166 32.134 1.00 92.31 80 ARG A CA 1
ATOM 598 C C . ARG A 1 80 ? -12.417 1.369 32.206 1.00 92.31 80 ARG A C 1
ATOM 600 O O . ARG A 1 80 ? -12.311 1.988 33.265 1.00 92.31 80 ARG A O 1
ATOM 607 N N . ILE A 1 81 ? -11.745 1.706 31.105 1.00 92.44 81 ILE A N 1
ATOM 608 C CA . ILE A 1 81 ? -10.893 2.900 31.021 1.00 92.44 81 ILE A CA 1
ATOM 609 C C . ILE A 1 81 ? -11.753 4.158 31.174 1.00 92.44 81 ILE A C 1
ATOM 611 O O . ILE A 1 81 ? -11.459 4.987 32.036 1.00 92.44 81 ILE A O 1
ATOM 615 N N . LYS A 1 82 ? -12.861 4.249 30.431 1.00 94.81 82 LYS A N 1
ATOM 616 C CA . LYS A 1 82 ? -13.825 5.349 30.525 1.00 94.81 82 LYS A CA 1
ATOM 617 C C . LYS A 1 82 ? -14.371 5.515 31.938 1.00 94.81 82 LYS A C 1
ATOM 619 O O . LYS A 1 82 ? -14.313 6.609 32.485 1.00 94.81 82 LYS A O 1
ATOM 624 N N . ALA A 1 83 ? -14.837 4.433 32.559 1.00 93.94 83 ALA A N 1
ATOM 625 C CA . ALA A 1 83 ? -15.414 4.465 33.900 1.00 93.94 83 ALA A CA 1
ATOM 626 C C . ALA A 1 83 ? -14.437 5.001 34.958 1.00 93.94 83 ALA A C 1
ATOM 628 O O . ALA A 1 83 ? -14.851 5.717 35.873 1.00 93.94 83 ALA A O 1
ATOM 629 N N . ARG A 1 84 ? -13.140 4.687 34.824 1.00 91.94 84 ARG A N 1
ATOM 630 C CA . ARG A 1 84 ? -12.080 5.233 35.686 1.00 91.94 84 ARG A CA 1
ATOM 631 C C . ARG A 1 84 ? -11.872 6.724 35.444 1.00 91.94 84 ARG A C 1
ATOM 633 O O . ARG A 1 84 ? -11.829 7.484 36.408 1.00 91.94 84 ARG A O 1
ATOM 640 N N . ASP A 1 85 ? -11.785 7.136 34.184 1.00 92.38 85 ASP A N 1
ATOM 641 C CA . ASP A 1 85 ? -11.516 8.527 33.812 1.00 92.38 85 ASP A CA 1
ATOM 642 C C . ASP A 1 85 ? -12.694 9.452 34.174 1.00 92.38 85 ASP A C 1
ATOM 644 O O . ASP A 1 85 ? -12.488 10.544 34.701 1.00 92.38 85 ASP A O 1
ATOM 648 N N . THR A 1 86 ? -13.937 8.996 33.989 1.00 92.50 86 THR A N 1
ATOM 649 C CA . THR A 1 86 ? -15.149 9.762 34.328 1.00 92.50 86 THR A CA 1
ATOM 650 C C . THR A 1 86 ? -15.619 9.562 35.768 1.00 92.50 86 THR A C 1
ATOM 652 O O . THR A 1 86 ? -16.616 10.163 36.166 1.00 92.50 86 THR A O 1
ATOM 655 N N . LYS A 1 87 ? -14.965 8.680 36.539 1.00 92.31 87 LYS A N 1
ATOM 656 C CA . LYS A 1 87 ? -15.390 8.251 37.887 1.00 92.31 87 LYS A CA 1
ATOM 657 C C . LYS A 1 87 ? -16.857 7.791 37.944 1.00 92.31 87 LYS A C 1
ATOM 659 O O . LYS A 1 87 ? -17.523 7.944 38.965 1.00 92.31 87 LYS A O 1
ATOM 664 N N . LYS A 1 88 ? -17.371 7.239 36.839 1.00 90.12 88 LYS A N 1
ATOM 665 C CA . LYS A 1 88 ? -18.760 6.780 36.701 1.00 90.12 88 LYS A CA 1
ATOM 666 C C . LYS A 1 88 ? -18.758 5.310 36.319 1.00 90.12 88 LYS A C 1
ATOM 668 O O . LYS A 1 88 ? -18.361 4.952 35.213 1.00 90.12 88 LYS A O 1
ATOM 673 N N . GLN A 1 89 ? -19.206 4.461 37.234 1.00 85.00 89 GLN A N 1
ATOM 674 C CA . GLN A 1 89 ? -19.318 3.031 36.975 1.00 85.00 89 GLN A CA 1
ATOM 675 C C . GLN A 1 89 ? -20.444 2.763 35.967 1.00 85.00 89 GLN A C 1
ATOM 677 O O . GLN A 1 89 ? -21.477 3.431 36.003 1.00 85.00 89 GLN A O 1
ATOM 682 N N . GLY A 1 90 ? -20.219 1.834 35.035 1.00 82.38 90 GLY A N 1
ATOM 683 C CA . GLY A 1 90 ? -21.181 1.535 33.968 1.00 82.38 90 GLY A CA 1
ATOM 684 C C . GLY A 1 90 ? -21.351 2.660 32.940 1.00 82.38 90 GLY A C 1
ATOM 685 O O . GLY A 1 90 ? -22.420 2.800 32.356 1.00 82.38 90 GLY A O 1
ATOM 686 N N . ALA A 1 91 ? -20.335 3.506 32.734 1.00 86.50 91 ALA A N 1
ATOM 687 C CA . ALA A 1 91 ? -20.377 4.500 31.668 1.00 86.50 91 ALA A CA 1
ATOM 688 C C . ALA A 1 91 ? -20.504 3.812 30.295 1.00 86.50 91 ALA A C 1
ATOM 690 O O . ALA A 1 91 ? -19.636 3.027 29.910 1.00 86.50 91 ALA A O 1
ATOM 691 N N . ALA A 1 92 ? -21.572 4.131 29.559 1.00 88.75 92 ALA A N 1
ATOM 692 C CA . ALA A 1 92 ? -21.763 3.667 28.188 1.00 88.75 92 ALA A CA 1
ATOM 693 C C . ALA A 1 92 ? -20.630 4.175 27.286 1.00 88.75 92 ALA A C 1
ATOM 695 O O . ALA A 1 92 ? -20.158 5.302 27.460 1.00 88.75 92 ALA A O 1
ATOM 696 N N . LEU A 1 93 ? -20.191 3.351 26.337 1.00 89.69 93 LEU A N 1
ATOM 697 C CA . LEU A 1 93 ? -19.207 3.725 25.323 1.00 89.69 93 LEU A CA 1
ATOM 698 C C . LEU A 1 93 ? -19.956 4.232 24.086 1.00 89.69 93 LEU A C 1
ATOM 700 O O . LEU A 1 93 ? -20.796 3.513 23.553 1.00 89.69 93 LEU A O 1
ATOM 704 N N . HIS A 1 94 ? -19.674 5.457 23.652 1.00 89.75 94 HIS A N 1
ATOM 705 C CA . HIS A 1 94 ? -20.280 6.071 22.472 1.00 89.75 94 HIS A CA 1
ATOM 706 C C . HIS A 1 94 ? -19.280 6.160 21.317 1.00 89.75 94 HIS A C 1
ATOM 708 O O . HIS A 1 94 ? -18.073 6.035 21.513 1.00 89.75 94 HIS A O 1
ATOM 714 N N . ALA A 1 95 ? -19.776 6.433 20.108 1.00 86.88 95 ALA A N 1
ATOM 715 C CA . ALA A 1 95 ? -18.945 6.486 18.907 1.00 86.88 95 ALA A CA 1
ATOM 716 C C . ALA A 1 95 ? -17.780 7.495 19.014 1.00 86.88 95 ALA A C 1
ATOM 718 O O . ALA A 1 95 ? -16.654 7.187 18.640 1.00 86.88 95 ALA A O 1
ATOM 719 N N . TRP A 1 96 ? -18.012 8.672 19.607 1.00 88.56 96 TRP A N 1
ATOM 720 C CA . TRP A 1 96 ? -16.972 9.696 19.801 1.00 88.56 96 TRP A CA 1
ATOM 721 C C . TRP A 1 96 ? -15.937 9.345 20.883 1.00 88.56 96 TRP A C 1
ATOM 723 O O . TRP A 1 96 ? -14.931 10.037 21.019 1.00 88.56 96 TRP A O 1
ATOM 733 N N . ASP A 1 97 ? -16.178 8.298 21.676 1.00 91.38 97 ASP A N 1
ATOM 734 C CA . ASP A 1 97 ? -15.264 7.862 22.731 1.00 91.38 97 ASP A CA 1
ATOM 735 C C . ASP A 1 97 ? -14.183 6.900 22.207 1.00 91.38 97 ASP A C 1
ATOM 737 O O . ASP A 1 97 ? -13.145 6.730 22.849 1.00 91.38 97 ASP A O 1
ATOM 741 N N . LEU A 1 98 ? -14.426 6.250 21.064 1.00 88.62 98 LEU A N 1
ATOM 742 C CA . LEU A 1 98 ? -13.619 5.138 20.556 1.00 88.62 98 LEU A CA 1
ATOM 743 C C . LEU A 1 98 ? -12.172 5.555 20.281 1.00 88.62 98 LEU A C 1
ATOM 745 O O . LEU A 1 98 ? -11.252 5.032 20.912 1.00 88.62 98 LEU A O 1
ATOM 749 N N . ASP A 1 99 ? -11.959 6.545 19.415 1.00 87.88 99 ASP A N 1
ATOM 750 C CA . ASP A 1 99 ? -10.616 7.030 19.061 1.00 87.88 99 ASP A CA 1
ATOM 751 C C . ASP A 1 99 ? -9.850 7.550 20.282 1.00 87.88 99 ASP A C 1
ATOM 753 O O . ASP A 1 99 ? -8.642 7.331 20.433 1.00 87.88 99 ASP A O 1
ATOM 757 N N . TYR A 1 100 ? -10.562 8.207 21.199 1.00 90.50 100 TYR A N 1
ATOM 758 C CA . TYR A 1 100 ? -9.979 8.750 22.417 1.00 90.50 100 TYR A CA 1
ATOM 759 C C . TYR A 1 100 ? -9.486 7.637 23.350 1.00 90.50 100 TYR A C 1
ATOM 761 O O . TYR A 1 100 ? -8.310 7.612 23.731 1.00 90.50 100 TYR A O 1
ATOM 769 N N . TYR A 1 101 ? -10.349 6.679 23.703 1.00 91.69 101 TYR A N 1
ATOM 770 C CA . TYR A 1 101 ? -9.981 5.640 24.664 1.00 91.69 101 TYR A CA 1
ATOM 771 C C . TYR A 1 101 ? -9.087 4.552 24.077 1.00 91.69 101 TYR A C 1
ATOM 773 O O . TYR A 1 101 ? -8.254 4.025 24.814 1.00 91.69 101 TYR A O 1
ATOM 781 N N . THR A 1 102 ? -9.168 4.253 22.778 1.00 89.56 102 THR A N 1
ATOM 782 C CA . THR A 1 102 ? -8.185 3.376 22.116 1.00 89.56 102 THR A CA 1
ATOM 783 C C . THR A 1 102 ? -6.788 4.000 22.160 1.00 89.56 102 THR A C 1
ATOM 785 O O . THR A 1 102 ? -5.815 3.320 22.494 1.00 89.56 102 THR A O 1
ATOM 788 N N . THR A 1 103 ? -6.673 5.314 21.935 1.00 86.81 103 THR A N 1
ATOM 789 C CA . THR A 1 103 ? -5.404 6.051 22.053 1.00 86.81 103 THR A CA 1
ATOM 790 C C . THR A 1 103 ? -4.872 6.050 23.487 1.00 86.81 103 THR A C 1
ATOM 792 O O . THR A 1 103 ? -3.680 5.802 23.708 1.00 86.81 103 THR A O 1
ATOM 795 N N . ILE A 1 104 ? -5.737 6.265 24.484 1.00 87.94 104 ILE A N 1
ATOM 796 C CA . ILE A 1 104 ? -5.354 6.171 25.901 1.00 87.94 104 ILE A CA 1
ATOM 797 C C . ILE A 1 104 ? -4.890 4.761 26.250 1.00 87.94 104 ILE A C 1
ATOM 799 O O . ILE A 1 104 ? -3.863 4.611 26.909 1.00 87.94 104 ILE A O 1
ATOM 803 N N . ALA A 1 105 ? -5.621 3.732 25.826 1.00 87.88 105 ALA A N 1
ATOM 804 C CA . ALA A 1 105 ? -5.279 2.345 26.103 1.00 87.88 105 ALA A CA 1
ATOM 805 C C . ALA A 1 105 ? -3.911 1.979 25.517 1.00 87.88 105 ALA A C 1
ATOM 807 O O . ALA A 1 105 ? -3.070 1.434 26.232 1.00 87.88 105 ALA A O 1
ATOM 808 N N . ARG A 1 106 ? -3.646 2.377 24.263 1.00 83.19 106 ARG A N 1
ATOM 809 C CA . ARG A 1 106 ? -2.330 2.242 23.620 1.00 83.19 106 ARG A CA 1
ATOM 810 C C . ARG A 1 106 ? -1.250 2.949 24.445 1.00 83.19 106 ARG A C 1
ATOM 812 O O . ARG A 1 106 ? -0.257 2.338 24.828 1.00 83.19 106 ARG A O 1
ATOM 819 N N . THR A 1 107 ? -1.468 4.214 24.794 1.00 80.25 107 THR A N 1
ATOM 820 C CA . THR A 1 107 ? -0.479 5.022 25.529 1.00 80.25 107 THR A CA 1
ATOM 821 C C . THR A 1 107 ? -0.195 4.465 26.931 1.00 80.25 107 THR A C 1
ATOM 823 O O . THR A 1 107 ? 0.965 4.358 27.324 1.00 80.25 107 THR A O 1
ATOM 826 N N . ARG A 1 108 ? -1.228 4.055 27.683 1.00 82.44 108 ARG A N 1
ATOM 827 C CA . ARG A 1 108 ? -1.097 3.464 29.031 1.00 82.44 108 ARG A CA 1
ATOM 828 C C . ARG A 1 108 ? -0.463 2.074 29.001 1.00 82.44 108 ARG A C 1
ATOM 830 O O . ARG A 1 108 ? 0.239 1.720 29.942 1.00 82.44 108 ARG A O 1
ATOM 837 N N . GLY A 1 109 ? -0.682 1.313 27.929 1.00 75.44 109 GLY A N 1
ATOM 838 C CA . GLY A 1 109 ? -0.036 0.022 27.687 1.00 75.44 109 GLY A CA 1
ATOM 839 C C . GLY A 1 109 ? 1.439 0.122 27.288 1.00 75.44 109 GLY A C 1
ATOM 840 O O . GLY A 1 109 ? 2.055 -0.904 27.018 1.00 75.44 109 GLY A O 1
ATOM 841 N N . GLY A 1 110 ? 2.011 1.332 27.235 1.00 73.94 110 GLY A N 1
ATOM 842 C CA . GLY A 1 110 ? 3.392 1.539 26.811 1.00 73.94 110 GLY A CA 1
ATOM 843 C C . GLY A 1 110 ? 3.583 1.356 25.305 1.00 73.94 110 GLY A C 1
ATOM 844 O O . GLY A 1 110 ? 4.624 0.848 24.888 1.00 73.94 110 GLY A O 1
ATOM 845 N N . ALA A 1 111 ? 2.590 1.742 24.490 1.00 79.19 111 ALA A N 1
ATOM 846 C CA . ALA A 1 111 ? 2.698 1.674 23.037 1.00 79.19 111 ALA A CA 1
ATOM 847 C C . ALA A 1 111 ? 3.983 2.350 22.553 1.00 79.19 111 ALA A C 1
ATOM 849 O O . ALA A 1 111 ? 4.312 3.487 22.905 1.00 79.19 111 ALA A O 1
ATOM 850 N N . THR A 1 112 ? 4.711 1.616 21.723 1.00 86.69 112 THR A N 1
ATOM 851 C CA . THR A 1 112 ? 5.935 2.096 21.105 1.00 86.69 112 THR A CA 1
ATOM 852 C C . THR A 1 112 ? 5.587 3.143 20.064 1.00 86.69 112 THR A C 1
ATOM 854 O O . THR A 1 112 ? 4.722 2.943 19.209 1.00 86.69 112 THR A O 1
ATOM 857 N N . ARG A 1 113 ? 6.289 4.271 20.134 1.00 88.06 113 ARG A N 1
ATOM 858 C CA . ARG A 1 113 ? 6.128 5.369 19.188 1.00 88.06 113 ARG A CA 1
ATOM 859 C C . ARG A 1 113 ? 6.598 4.940 17.789 1.00 88.06 113 ARG A C 1
ATOM 861 O O . ARG A 1 113 ? 7.688 4.373 17.682 1.00 88.06 113 ARG A O 1
ATOM 868 N N . PRO A 1 114 ? 5.842 5.223 16.713 1.00 89.00 114 PRO A N 1
ATOM 869 C CA . PRO A 1 114 ? 6.260 4.902 15.345 1.00 89.00 114 PRO A CA 1
ATOM 870 C C . PRO A 1 114 ? 7.639 5.464 14.964 1.00 89.00 114 PRO A C 1
ATOM 872 O O . PRO A 1 114 ? 8.347 4.876 14.147 1.00 89.00 114 PRO A O 1
ATOM 875 N N . GLU A 1 115 ? 8.032 6.587 15.564 1.00 91.94 115 GLU A N 1
ATOM 876 C CA . GLU A 1 115 ? 9.305 7.276 15.354 1.00 91.94 115 GLU A CA 1
ATOM 877 C C . GLU A 1 115 ? 10.503 6.490 15.909 1.00 91.94 115 GLU A C 1
ATOM 879 O O . GLU A 1 115 ? 11.628 6.661 15.441 1.00 91.94 115 GLU A O 1
ATOM 884 N N . SER A 1 116 ? 10.289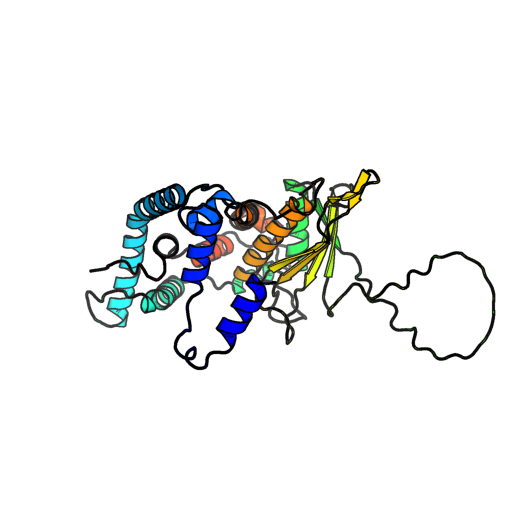 5.581 16.869 1.00 92.88 116 SER A N 1
ATOM 885 C CA . SER A 1 116 ? 11.358 4.771 17.471 1.00 92.88 116 SER A CA 1
ATOM 886 C C . SER A 1 116 ? 12.083 3.880 16.455 1.00 92.88 116 SER A C 1
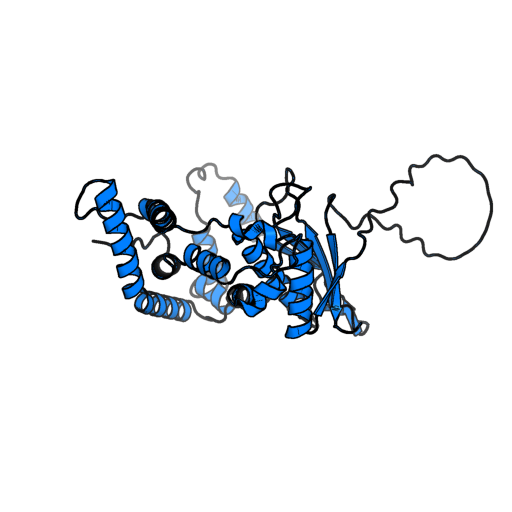ATOM 888 O O . SER A 1 116 ? 13.229 3.499 16.686 1.00 92.88 116 SER A O 1
ATOM 890 N N . ALA A 1 117 ? 11.448 3.573 15.319 1.00 94.06 117 ALA A N 1
ATOM 891 C CA . ALA A 1 117 ? 12.044 2.795 14.236 1.00 94.06 117 ALA A CA 1
ATOM 892 C C . ALA A 1 117 ? 12.885 3.632 13.254 1.00 94.06 117 ALA A C 1
ATOM 894 O O . ALA A 1 117 ? 13.688 3.061 12.521 1.00 94.06 117 ALA A O 1
ATOM 895 N N . MET A 1 118 ? 12.749 4.964 13.237 1.00 94.44 118 MET A N 1
ATOM 896 C 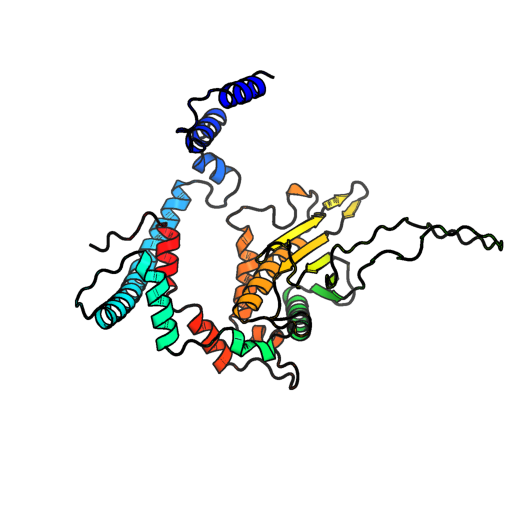CA . MET A 1 118 ? 13.356 5.831 12.212 1.00 94.44 118 MET A CA 1
ATOM 897 C C . MET A 1 118 ? 14.868 5.631 11.990 1.00 94.44 118 MET A C 1
ATOM 899 O O . MET A 1 118 ? 15.284 5.658 10.831 1.00 94.44 118 MET A O 1
ATOM 903 N N . PRO A 1 119 ? 15.715 5.376 13.014 1.00 94.19 119 PRO A N 1
ATOM 904 C CA . PRO A 1 119 ? 17.144 5.106 12.799 1.00 94.19 119 PRO A CA 1
ATOM 905 C C . PRO A 1 119 ? 17.437 3.904 11.886 1.00 94.19 119 PRO A C 1
ATOM 907 O O . PRO A 1 119 ? 18.518 3.827 11.302 1.00 94.19 119 PRO A O 1
ATOM 910 N N . TYR A 1 120 ? 16.478 2.984 11.751 1.00 96.19 120 TYR A N 1
ATOM 911 C CA . TYR A 1 120 ? 16.552 1.783 10.917 1.00 96.19 120 TYR A CA 1
ATOM 912 C C . TYR A 1 120 ? 15.861 1.947 9.559 1.00 96.19 120 TYR A C 1
ATOM 914 O O . TYR A 1 120 ? 15.973 1.071 8.706 1.00 96.19 120 TYR A O 1
ATOM 922 N N . LEU A 1 121 ? 15.131 3.044 9.352 1.00 95.69 121 LEU A N 1
ATOM 923 C CA . LEU A 1 121 ? 14.215 3.236 8.224 1.00 95.69 121 LEU A CA 1
ATOM 924 C C . LEU A 1 121 ? 14.628 4.407 7.331 1.00 95.69 121 LEU A C 1
ATOM 926 O O . LEU A 1 121 ? 13.788 5.115 6.780 1.00 95.69 121 LEU A O 1
ATOM 930 N N . HIS A 1 122 ? 15.934 4.622 7.193 1.00 94.31 122 HIS A N 1
ATOM 931 C CA . HIS A 1 122 ? 16.472 5.570 6.224 1.00 94.31 122 HIS A CA 1
ATOM 932 C C . HIS A 1 122 ? 16.147 5.117 4.798 1.00 94.31 122 HIS A C 1
ATOM 934 O O . HIS A 1 122 ? 16.237 3.927 4.493 1.00 94.31 122 HIS A O 1
ATOM 940 N N . LEU A 1 123 ? 15.816 6.073 3.928 1.00 92.94 123 LEU A N 1
ATOM 941 C CA . LEU A 1 123 ? 15.351 5.814 2.567 1.00 92.94 123 LEU A CA 1
ATOM 942 C C . LEU A 1 123 ? 16.257 4.847 1.794 1.00 92.94 123 LEU A C 1
ATOM 944 O O . LEU A 1 123 ? 15.761 3.866 1.250 1.00 92.94 123 LEU A O 1
ATOM 948 N N . GLU A 1 124 ? 17.573 5.068 1.804 1.00 91.69 124 GLU A N 1
ATOM 949 C CA . GLU A 1 124 ? 18.513 4.203 1.076 1.00 91.69 124 GLU A CA 1
ATOM 950 C C . GLU A 1 124 ? 18.528 2.762 1.601 1.00 91.69 124 GLU A C 1
ATOM 952 O O . GLU A 1 124 ? 18.548 1.816 0.815 1.00 91.69 124 GLU A O 1
ATOM 957 N N . SER A 1 125 ? 18.477 2.576 2.927 1.00 92.62 125 SER A N 1
ATOM 958 C CA . SER A 1 125 ? 18.389 1.239 3.530 1.00 92.62 125 SER A CA 1
ATOM 959 C C . SER A 1 125 ? 17.091 0.544 3.118 1.00 92.62 125 SER A C 1
ATOM 961 O O . SER A 1 125 ? 17.117 -0.624 2.737 1.00 92.62 125 SER A O 1
ATOM 963 N N . VAL A 1 126 ? 15.975 1.278 3.146 1.00 95.19 126 VAL A N 1
ATOM 964 C CA . VAL A 1 126 ? 14.649 0.757 2.801 1.00 95.19 126 VAL A CA 1
ATOM 965 C C . VAL A 1 126 ? 14.567 0.385 1.321 1.00 95.19 126 VAL A C 1
ATOM 967 O O . VAL A 1 126 ? 14.138 -0.723 1.013 1.00 95.19 126 VAL A O 1
ATOM 970 N N . LEU A 1 127 ? 15.012 1.250 0.403 1.00 94.56 127 LEU A N 1
ATOM 971 C CA . LEU A 1 127 ? 15.004 0.964 -1.037 1.00 94.56 127 LEU A CA 1
ATOM 972 C C . LEU A 1 127 ? 15.919 -0.210 -1.391 1.00 94.56 127 LEU A C 1
ATOM 974 O O . LEU A 1 127 ? 15.513 -1.096 -2.140 1.00 94.56 127 LEU A O 1
ATOM 978 N N . SER A 1 128 ? 17.124 -0.257 -0.819 1.00 93.88 128 SER A N 1
ATOM 979 C CA . SER A 1 128 ? 18.060 -1.365 -1.031 1.00 93.88 128 SER A CA 1
ATOM 980 C C . SER A 1 128 ? 17.505 -2.692 -0.503 1.00 93.88 128 SER A C 1
ATOM 982 O O . SER A 1 128 ? 17.546 -3.712 -1.199 1.00 93.88 128 SER A O 1
ATOM 984 N N . GLY A 1 129 ? 16.932 -2.689 0.701 1.00 94.62 129 GLY A N 1
ATOM 985 C CA . GLY A 1 129 ? 16.343 -3.885 1.291 1.00 94.62 129 GLY A CA 1
ATOM 986 C C . GLY A 1 129 ? 15.068 -4.341 0.581 1.00 94.62 129 GLY A C 1
ATOM 987 O O . GLY A 1 129 ? 14.885 -5.540 0.381 1.00 94.62 129 GLY A O 1
ATOM 988 N N . LEU A 1 130 ? 14.226 -3.411 0.115 1.00 95.12 130 LEU A N 1
ATOM 989 C CA . LEU A 1 130 ? 13.080 -3.739 -0.736 1.00 95.12 130 LEU A CA 1
ATOM 990 C C . LEU A 1 130 ? 13.518 -4.313 -2.078 1.00 95.12 130 LEU A C 1
ATOM 992 O O . LEU A 1 130 ? 12.975 -5.332 -2.482 1.00 95.12 130 LEU A O 1
ATOM 996 N N . SER A 1 131 ? 14.519 -3.723 -2.736 1.00 94.75 131 SER A N 1
ATOM 997 C CA . SER A 1 131 ? 15.086 -4.261 -3.980 1.00 94.75 131 SER A CA 1
ATOM 998 C C . SER A 1 131 ? 15.617 -5.686 -3.772 1.00 94.75 131 SER A C 1
ATOM 1000 O O . SER A 1 131 ? 15.336 -6.579 -4.565 1.00 94.75 131 SER A O 1
ATOM 1002 N N . THR A 1 132 ? 16.279 -5.947 -2.638 1.00 95.19 132 THR A N 1
ATOM 1003 C CA . THR A 1 132 ? 16.739 -7.296 -2.262 1.00 95.19 132 THR A CA 1
ATOM 1004 C C . THR A 1 132 ? 15.569 -8.269 -2.098 1.00 95.19 132 THR A C 1
ATOM 1006 O O . THR A 1 132 ? 15.602 -9.375 -2.637 1.00 95.19 132 THR A O 1
ATOM 1009 N N . LEU A 1 133 ? 14.523 -7.866 -1.373 1.00 95.38 133 LEU A N 1
ATOM 1010 C CA . LEU A 1 133 ? 13.346 -8.704 -1.145 1.00 95.38 133 LEU A CA 1
ATOM 1011 C C . LEU A 1 133 ? 12.585 -8.977 -2.454 1.00 95.38 133 LEU A C 1
ATOM 1013 O O . LEU A 1 133 ? 12.220 -10.118 -2.728 1.00 95.38 133 LEU A O 1
ATOM 1017 N N . LEU A 1 134 ? 12.408 -7.956 -3.294 1.00 95.25 134 LEU A N 1
ATOM 1018 C CA . LEU A 1 134 ? 11.799 -8.057 -4.622 1.00 95.25 134 LEU A CA 1
ATOM 1019 C C . LEU A 1 134 ? 12.596 -8.974 -5.550 1.00 95.25 134 LEU A C 1
ATOM 1021 O O . LEU A 1 134 ? 12.011 -9.810 -6.237 1.00 95.25 134 LEU A O 1
ATOM 1025 N N . SER A 1 135 ? 13.922 -8.880 -5.530 1.00 95.19 135 SER A N 1
ATOM 1026 C CA . SER A 1 135 ? 14.802 -9.712 -6.353 1.00 95.19 135 SER A CA 1
ATOM 1027 C C . SER A 1 135 ? 14.717 -11.190 -5.955 1.00 95.19 135 SER A C 1
ATOM 1029 O O . SER A 1 135 ? 14.724 -12.081 -6.809 1.00 95.19 135 SER A O 1
ATOM 1031 N N . GLN A 1 136 ? 14.557 -11.471 -4.659 1.00 93.81 136 GLN A N 1
ATOM 1032 C CA . GLN A 1 136 ? 14.411 -12.834 -4.142 1.00 93.81 136 GLN A CA 1
ATOM 1033 C C . GLN A 1 136 ? 13.023 -13.429 -4.391 1.00 93.81 136 GLN A C 1
ATOM 1035 O O . GLN A 1 136 ? 12.927 -14.597 -4.762 1.00 93.81 136 GLN A O 1
ATOM 1040 N N . VAL A 1 137 ? 11.960 -12.648 -4.180 1.00 93.44 137 VAL A N 1
ATOM 1041 C CA . VAL A 1 137 ? 10.573 -13.138 -4.256 1.00 93.44 137 VAL A CA 1
ATOM 1042 C C . VAL A 1 137 ? 10.034 -13.104 -5.687 1.00 93.44 137 VAL A C 1
ATOM 1044 O O . VAL A 1 137 ? 9.344 -14.030 -6.102 1.00 93.44 137 VAL A O 1
ATOM 1047 N N . MET A 1 138 ? 10.355 -12.053 -6.444 1.00 93.50 138 MET A N 1
ATOM 1048 C CA . MET A 1 138 ? 9.758 -11.759 -7.752 1.00 93.50 138 MET A CA 1
ATOM 1049 C C . MET A 1 138 ? 10.769 -11.744 -8.904 1.00 93.50 138 MET A C 1
ATOM 1051 O O . MET A 1 138 ? 10.359 -11.640 -10.056 1.00 93.50 138 MET A O 1
ATOM 1055 N N . GLY A 1 139 ? 12.076 -11.809 -8.625 1.00 94.81 139 GLY A N 1
ATOM 1056 C CA . GLY A 1 139 ? 13.104 -11.651 -9.659 1.00 94.81 139 GLY A CA 1
ATOM 1057 C C . GLY A 1 139 ? 13.151 -10.237 -10.247 1.00 94.81 139 GLY A C 1
ATOM 1058 O O . GLY A 1 139 ? 13.500 -10.083 -11.413 1.00 94.81 139 GLY A O 1
ATOM 1059 N N . ILE A 1 140 ? 12.772 -9.220 -9.465 1.00 94.50 140 ILE A N 1
ATOM 1060 C CA . ILE A 1 140 ? 12.728 -7.812 -9.881 1.00 94.50 140 ILE A CA 1
ATOM 1061 C C . ILE A 1 140 ? 13.766 -7.006 -9.104 1.00 94.50 140 ILE A C 1
ATOM 1063 O O . ILE A 1 140 ? 13.844 -7.114 -7.884 1.00 94.50 140 ILE A O 1
ATOM 1067 N N . GLU A 1 141 ? 14.496 -6.136 -9.792 1.00 94.00 141 GLU A N 1
ATOM 1068 C CA . GLU A 1 141 ? 15.444 -5.202 -9.192 1.00 94.00 141 GLU A CA 1
ATOM 1069 C C . GLU A 1 141 ? 15.047 -3.751 -9.464 1.00 94.00 141 GLU A C 1
ATOM 1071 O O . GLU A 1 141 ? 14.561 -3.395 -10.542 1.00 94.00 141 GLU A O 1
ATOM 1076 N N . LEU A 1 142 ? 15.277 -2.907 -8.459 1.00 95.12 142 LEU A N 1
ATOM 1077 C CA . LEU A 1 142 ? 15.147 -1.458 -8.557 1.00 95.12 142 LEU A CA 1
ATOM 1078 C C . LEU A 1 142 ? 16.536 -0.852 -8.766 1.00 95.12 142 LEU A C 1
ATOM 1080 O O . LEU A 1 142 ? 17.412 -1.009 -7.914 1.00 95.12 142 LEU A O 1
ATOM 1084 N N . GLN A 1 143 ? 16.720 -0.149 -9.878 1.00 93.88 143 GLN A N 1
ATOM 1085 C CA . GLN A 1 143 ? 17.962 0.528 -10.243 1.00 93.88 143 GLN A CA 1
ATOM 1086 C C . GLN A 1 143 ? 17.727 2.031 -10.276 1.00 93.88 143 GLN A C 1
ATOM 1088 O O . GLN A 1 143 ? 16.843 2.502 -10.983 1.00 93.88 143 GLN A O 1
ATOM 1093 N N . GLU A 1 144 ? 18.488 2.802 -9.509 1.00 94.31 144 GLU A N 1
ATOM 1094 C CA . GLU A 1 144 ? 18.370 4.257 -9.556 1.00 94.31 144 GLU A CA 1
ATOM 1095 C C . GLU A 1 144 ? 18.996 4.828 -10.827 1.00 94.31 144 GLU A C 1
ATOM 1097 O O . GLU A 1 144 ? 20.088 4.438 -11.236 1.00 94.31 144 GLU A O 1
ATOM 1102 N N . GLU A 1 145 ? 18.285 5.764 -11.449 1.00 94.12 145 GLU A N 1
ATOM 1103 C CA . GLU A 1 145 ? 18.674 6.386 -12.706 1.00 94.12 145 GLU A CA 1
ATOM 1104 C C . GLU A 1 145 ? 18.546 7.912 -12.589 1.00 94.12 145 GLU A C 1
ATOM 1106 O O . GLU A 1 145 ? 17.660 8.407 -11.884 1.00 94.12 145 GLU A O 1
ATOM 1111 N N . PRO A 1 146 ? 19.397 8.687 -13.285 1.00 92.44 146 PRO A N 1
ATOM 1112 C CA . PRO A 1 146 ? 19.258 10.136 -13.304 1.00 92.44 146 PRO A CA 1
ATOM 1113 C C . PRO A 1 146 ? 17.913 10.533 -13.921 1.00 92.44 146 PRO A C 1
ATOM 1115 O O . PRO A 1 146 ? 17.451 9.918 -14.884 1.00 92.44 146 PRO A O 1
ATOM 1118 N N . VAL A 1 147 ? 17.297 11.574 -13.362 1.00 90.75 147 VAL A N 1
ATOM 1119 C CA . VAL A 1 147 ? 16.140 12.238 -13.974 1.00 90.75 147 VAL A CA 1
ATOM 1120 C C . VAL A 1 147 ? 16.652 13.202 -15.036 1.00 90.75 147 VAL A C 1
ATOM 1122 O O . VAL A 1 147 ? 17.537 14.012 -14.746 1.00 90.75 147 VAL A O 1
ATOM 1125 N N . ASP A 1 148 ? 16.100 13.140 -16.245 1.00 87.69 148 ASP A N 1
ATOM 1126 C CA . ASP A 1 148 ? 16.411 14.124 -17.280 1.00 87.69 148 ASP A CA 1
ATOM 1127 C C . ASP A 1 148 ? 15.679 15.440 -16.978 1.00 87.69 148 ASP A C 1
ATOM 1129 O O . ASP A 1 148 ? 14.472 15.554 -17.159 1.00 87.69 148 ASP A O 1
ATOM 1133 N N . TRP A 1 149 ? 16.384 16.456 -16.485 1.00 82.25 149 TRP A N 1
ATOM 1134 C CA . TRP A 1 149 ? 15.793 17.771 -16.198 1.00 82.25 149 TRP A CA 1
ATOM 1135 C C . TRP A 1 149 ? 15.772 18.707 -17.415 1.00 82.25 149 TRP A C 1
ATOM 1137 O O . TRP A 1 149 ? 15.386 19.869 -17.281 1.00 82.25 149 TRP A O 1
ATOM 1147 N N . GLY A 1 150 ? 16.162 18.220 -18.598 1.00 76.50 150 GLY A N 1
ATOM 1148 C CA . GLY A 1 150 ? 16.427 19.055 -19.763 1.00 76.50 150 GLY A CA 1
ATOM 1149 C C . GLY A 1 150 ? 17.662 19.940 -19.562 1.00 76.50 150 GLY A C 1
ATOM 1150 O O . GLY A 1 150 ? 18.137 20.158 -18.449 1.00 76.50 150 GLY A O 1
ATOM 1151 N N . ASN A 1 151 ? 18.214 20.471 -20.655 1.00 65.94 151 ASN A N 1
ATOM 1152 C CA . ASN A 1 151 ? 19.303 21.443 -20.563 1.00 65.94 151 ASN A CA 1
ATOM 1153 C C . ASN A 1 151 ? 18.749 22.807 -20.107 1.00 65.94 151 ASN A C 1
ATOM 1155 O O . ASN A 1 151 ? 17.977 23.406 -20.857 1.00 65.94 151 ASN A O 1
ATOM 1159 N N . PRO A 1 152 ? 19.206 23.380 -18.979 1.00 54.00 152 PRO A N 1
ATOM 1160 C CA . PRO A 1 152 ? 18.835 24.739 -18.577 1.00 54.00 152 PRO A CA 1
ATOM 1161 C C . PRO A 1 152 ? 19.514 25.841 -19.421 1.00 54.00 152 PRO A C 1
ATOM 1163 O O . PRO A 1 152 ? 19.428 27.012 -19.080 1.00 54.00 152 PRO A O 1
ATOM 1166 N N . GLY A 1 153 ? 20.228 25.486 -20.497 1.00 50.28 153 GLY A N 1
ATOM 1167 C CA . GLY A 1 153 ? 21.178 26.366 -21.187 1.00 50.28 153 GLY A CA 1
ATOM 1168 C C . GLY A 1 153 ? 20.801 26.842 -22.592 1.00 50.28 153 GLY A C 1
ATOM 1169 O O . GLY A 1 153 ? 21.665 27.396 -23.263 1.00 50.28 153 GLY A O 1
ATOM 1170 N N . SER A 1 154 ? 19.574 26.639 -23.081 1.00 46.38 154 SER A N 1
ATOM 1171 C CA . SER A 1 154 ? 19.161 27.192 -24.384 1.00 46.38 154 SER A CA 1
ATOM 1172 C C . SER A 1 154 ? 18.345 28.476 -24.240 1.00 46.38 154 SER A C 1
ATOM 1174 O O . SER A 1 154 ? 17.316 28.630 -24.897 1.00 46.38 154 SER A O 1
ATOM 1176 N N . ASP A 1 155 ? 18.806 29.403 -23.403 1.00 40.47 155 ASP A N 1
ATOM 1177 C CA . ASP A 1 155 ? 18.450 30.802 -23.598 1.00 40.47 155 ASP A CA 1
ATOM 1178 C C . ASP A 1 155 ? 19.210 31.296 -24.826 1.00 40.47 155 ASP A C 1
ATOM 1180 O O . ASP A 1 155 ? 20.441 31.351 -24.883 1.00 40.47 155 ASP A O 1
ATOM 1184 N N . SER A 1 156 ? 18.436 31.603 -25.857 1.00 45.97 156 SER A N 1
ATOM 1185 C CA . SER A 1 156 ? 18.860 32.240 -27.089 1.00 45.97 156 SER A CA 1
ATOM 1186 C C . SER A 1 156 ? 19.610 33.543 -26.805 1.00 45.97 156 SER A C 1
ATOM 1188 O O . SER A 1 156 ? 19.014 34.614 -26.728 1.00 45.97 156 SER A O 1
ATOM 1190 N N . SER A 1 157 ? 20.934 33.461 -26.721 1.00 37.84 157 SER A N 1
ATOM 1191 C CA . SER A 1 157 ? 21.829 34.565 -27.053 1.00 37.84 157 SER A CA 1
ATOM 1192 C C . SER A 1 157 ? 22.602 34.169 -28.304 1.00 37.84 157 SER A C 1
ATOM 1194 O O . SER A 1 157 ? 23.601 33.457 -28.299 1.00 37.84 157 SER A O 1
ATOM 1196 N N . SER A 1 158 ? 22.042 34.581 -29.432 1.00 39.03 158 SER A N 1
ATOM 1197 C CA . SER A 1 158 ? 22.686 34.518 -30.729 1.00 39.03 158 SER A CA 1
ATOM 1198 C C . SER A 1 158 ? 23.870 35.486 -30.772 1.00 39.03 158 SER A C 1
ATOM 1200 O O . SER A 1 158 ? 23.673 36.696 -30.869 1.00 39.03 158 SER A O 1
ATOM 1202 N N . SER A 1 159 ? 25.085 34.951 -30.808 1.00 37.16 159 SER A N 1
ATOM 1203 C CA . SER A 1 159 ? 26.209 35.564 -31.520 1.00 37.16 159 SER A CA 1
ATOM 1204 C C . SER A 1 159 ? 27.168 34.477 -32.014 1.00 37.16 159 SER A C 1
ATOM 1206 O O . SER A 1 159 ? 28.079 34.023 -31.334 1.00 37.16 159 SER A O 1
ATOM 1208 N N . SER A 1 160 ? 26.872 34.033 -33.236 1.00 41.69 160 SER A N 1
ATOM 1209 C CA . SER A 1 160 ? 27.785 33.544 -34.277 1.00 41.69 160 SER A CA 1
ATOM 1210 C C . SER A 1 160 ? 29.235 33.209 -33.890 1.00 41.69 160 SER A C 1
ATOM 1212 O O . SER A 1 160 ? 30.052 34.100 -33.669 1.00 41.69 160 SER A O 1
ATOM 1214 N N . SER A 1 161 ? 29.624 31.950 -34.080 1.00 34.62 161 SER A N 1
ATOM 1215 C CA . SER A 1 161 ? 30.661 31.617 -35.069 1.00 34.62 161 SER A CA 1
ATOM 1216 C C . SER A 1 161 ? 30.682 30.118 -35.368 1.00 34.62 161 SER A C 1
ATOM 1218 O O . SER A 1 161 ? 30.528 29.254 -34.514 1.00 34.62 161 SER A O 1
ATOM 1220 N N . SER A 1 162 ? 30.803 29.857 -36.658 1.00 39.16 162 SER A N 1
ATOM 1221 C CA . SER A 1 162 ? 30.794 28.588 -37.368 1.00 39.16 162 SER A CA 1
ATOM 1222 C C . SER A 1 162 ? 31.916 27.629 -36.972 1.00 39.16 162 SER A C 1
ATOM 1224 O O . SER A 1 162 ? 33.083 28.011 -36.969 1.00 39.16 162 SER A O 1
ATOM 1226 N N . SER A 1 163 ? 31.590 26.346 -36.836 1.00 36.53 163 SER A N 1
ATOM 1227 C CA . SER A 1 163 ? 32.386 25.269 -37.440 1.00 36.53 163 SER A CA 1
ATOM 1228 C C . SER A 1 163 ? 31.574 23.977 -37.522 1.00 36.53 163 SER A C 1
ATOM 1230 O O . SER A 1 163 ? 30.928 23.528 -36.581 1.00 36.53 163 SER A O 1
ATOM 1232 N N . SER A 1 164 ? 31.561 23.431 -38.728 1.00 40.38 164 SER A N 1
ATOM 1233 C CA . SER A 1 164 ? 30.831 22.255 -39.169 1.00 40.38 164 SER A CA 1
ATOM 1234 C C . SER A 1 164 ? 31.503 20.964 -38.708 1.00 40.38 164 SER A C 1
ATOM 1236 O O . SER A 1 164 ? 32.656 20.714 -39.052 1.00 40.38 164 SER A O 1
ATOM 1238 N N . SER A 1 165 ? 30.750 20.097 -38.038 1.00 36.25 165 SER A N 1
ATOM 1239 C CA . SER A 1 165 ? 30.975 18.652 -38.083 1.00 36.25 165 SER A CA 1
ATOM 1240 C C . SER A 1 165 ? 29.624 17.942 -38.006 1.00 36.25 165 SER A C 1
ATOM 1242 O O . SER A 1 165 ? 28.847 18.105 -37.071 1.00 36.25 165 SER A O 1
ATOM 1244 N N . SER A 1 166 ? 29.303 17.234 -39.082 1.00 36.09 166 SER A N 1
ATOM 1245 C CA . SER A 1 166 ? 28.066 16.491 -39.270 1.00 36.09 166 SER A CA 1
ATOM 1246 C C . SER A 1 166 ? 28.168 15.139 -38.574 1.00 36.09 166 SER A C 1
ATOM 1248 O O . SER A 1 166 ? 28.724 14.190 -39.126 1.00 36.09 166 SER A O 1
ATOM 1250 N N . SER A 1 167 ? 27.605 15.051 -37.376 1.00 35.03 167 SER A N 1
ATOM 1251 C CA . SER A 1 167 ? 27.140 13.804 -36.783 1.00 35.03 167 SER A CA 1
ATOM 1252 C C . SER A 1 167 ? 25.629 13.915 -36.621 1.00 35.03 167 SER A C 1
ATOM 1254 O O . SER A 1 167 ? 25.112 14.815 -35.964 1.00 35.03 167 SER A O 1
ATOM 1256 N N . SER A 1 168 ? 24.906 13.026 -37.295 1.00 36.06 168 SER A N 1
ATOM 1257 C CA . SER A 1 168 ? 23.448 12.942 -37.265 1.00 36.06 168 SER A CA 1
ATOM 1258 C C . SER A 1 168 ? 22.990 12.378 -35.919 1.00 36.06 168 SER A C 1
ATOM 1260 O O . SER A 1 168 ? 22.509 11.252 -35.838 1.00 36.06 168 SER A O 1
ATOM 1262 N N . SER A 1 169 ? 23.173 13.132 -34.838 1.00 34.28 169 SER A N 1
ATOM 1263 C CA . SER A 1 169 ? 22.436 12.905 -33.604 1.00 34.28 169 SER A CA 1
ATOM 1264 C C . SER A 1 169 ? 21.055 13.517 -33.802 1.00 34.28 169 SER A C 1
ATOM 1266 O O . SER A 1 169 ? 20.896 14.726 -33.963 1.00 34.28 169 SER A O 1
ATOM 1268 N N . SER A 1 170 ? 20.036 12.660 -33.858 1.00 33.59 170 SER A N 1
ATOM 1269 C CA . SER A 1 170 ? 18.647 13.087 -33.757 1.00 33.59 170 SER A CA 1
ATOM 1270 C C . SER A 1 170 ? 18.483 13.788 -32.411 1.00 33.59 170 SER A C 1
ATOM 1272 O O . SER A 1 170 ? 18.307 13.145 -31.377 1.00 33.59 170 SER A O 1
ATOM 1274 N N . SER A 1 171 ? 18.612 15.108 -32.416 1.00 37.12 171 SER A N 1
ATOM 1275 C CA . SER A 1 171 ? 18.376 15.974 -31.276 1.00 37.12 171 SER A CA 1
ATOM 1276 C C . SER A 1 171 ? 16.883 15.935 -30.973 1.00 37.12 171 SER A C 1
ATOM 1278 O O . SER A 1 171 ? 16.092 16.743 -31.462 1.00 37.12 171 SER A O 1
ATOM 1280 N N . SER A 1 172 ? 16.471 14.942 -30.182 1.00 40.22 172 SER A N 1
ATOM 1281 C CA . SER A 1 172 ? 15.171 14.977 -29.535 1.00 40.22 172 SER A CA 1
ATOM 1282 C C . SER A 1 172 ? 15.145 16.248 -28.701 1.00 40.22 172 SER A C 1
ATOM 1284 O O . SER A 1 172 ? 15.950 16.408 -27.784 1.00 40.22 172 SER A O 1
ATOM 1286 N N . ARG A 1 173 ? 14.238 17.164 -29.040 1.00 44.81 173 ARG A N 1
ATOM 1287 C CA . ARG A 1 173 ? 13.830 18.291 -28.196 1.00 44.81 173 ARG A CA 1
ATOM 1288 C C . ARG A 1 173 ? 13.179 17.740 -26.919 1.00 44.81 173 ARG A C 1
ATOM 1290 O O . ARG A 1 173 ? 11.961 17.785 -26.777 1.00 44.81 173 ARG A O 1
ATOM 1297 N N . GLY A 1 174 ? 13.984 17.121 -26.059 1.00 45.41 174 GLY A N 1
ATOM 1298 C CA . GLY A 1 174 ? 13.558 16.483 -24.823 1.00 45.41 174 GLY A CA 1
ATOM 1299 C C . GLY A 1 174 ? 13.173 17.556 -23.820 1.00 45.41 174 GLY A C 1
ATOM 1300 O O . GLY A 1 174 ? 14.026 18.314 -23.366 1.00 45.41 174 GLY A O 1
ATOM 1301 N N . GLY A 1 175 ? 11.877 17.666 -23.535 1.00 60.88 175 GLY A N 1
ATOM 1302 C CA . GLY A 1 175 ? 11.414 18.395 -22.360 1.00 60.88 175 GLY A CA 1
ATOM 1303 C C . GLY A 1 175 ? 11.875 17.677 -21.092 1.00 60.88 175 GLY A C 1
ATOM 1304 O O . GLY A 1 175 ? 12.065 16.463 -21.113 1.00 60.88 175 GLY A O 1
ATOM 1305 N N . ALA A 1 176 ? 12.040 18.430 -20.006 1.00 74.19 176 ALA A N 1
ATOM 1306 C CA . ALA A 1 176 ? 12.344 17.878 -18.692 1.00 74.19 176 ALA A CA 1
ATOM 1307 C C . ALA A 1 176 ? 11.341 16.767 -18.310 1.00 74.19 176 ALA A C 1
ATOM 1309 O O . ALA A 1 176 ? 10.129 16.944 -18.417 1.00 74.19 176 ALA A O 1
ATOM 1310 N N . GLU A 1 177 ? 11.860 15.628 -17.865 1.00 83.56 177 GLU A N 1
ATOM 1311 C CA . GLU A 1 177 ? 11.142 14.433 -17.414 1.00 83.56 177 GLU A CA 1
ATOM 1312 C C . GLU A 1 177 ? 10.586 14.592 -15.986 1.00 83.56 177 GLU A C 1
ATOM 1314 O O . GLU A 1 177 ? 9.589 13.966 -15.626 1.00 83.56 177 GLU A O 1
ATOM 1319 N N . GLY A 1 178 ? 11.217 15.432 -15.159 1.00 84.56 178 GLY A N 1
ATOM 1320 C CA . GLY A 1 178 ? 10.840 15.640 -13.761 1.00 84.56 178 GLY A CA 1
ATOM 1321 C C . GLY A 1 178 ? 9.927 16.850 -13.520 1.00 84.56 178 GLY A C 1
ATOM 1322 O O . GLY A 1 178 ? 10.015 17.867 -14.205 1.00 84.56 178 GLY A O 1
ATOM 1323 N N . TRP A 1 179 ? 9.075 16.767 -12.488 1.00 90.81 179 TRP A N 1
ATOM 1324 C CA . TRP A 1 179 ? 8.123 17.833 -12.116 1.00 90.81 179 TRP A CA 1
ATOM 1325 C C . TRP A 1 179 ? 8.471 18.601 -10.832 1.00 90.81 179 TRP A C 1
ATOM 1327 O O . TRP A 1 179 ? 7.872 19.643 -10.568 1.00 90.81 179 TRP A O 1
ATOM 1337 N N . ALA A 1 180 ? 9.391 18.101 -10.001 1.00 90.62 180 ALA A N 1
ATOM 1338 C CA . ALA A 1 180 ? 9.811 18.779 -8.772 1.00 90.62 180 ALA A CA 1
ATOM 1339 C C . ALA A 1 180 ? 11.197 18.317 -8.280 1.00 90.62 180 ALA A C 1
ATOM 1341 O O . ALA A 1 180 ? 11.504 17.126 -8.374 1.00 90.62 180 ALA A O 1
ATOM 1342 N N . PRO A 1 181 ? 12.010 19.205 -7.675 1.00 88.38 181 PRO A N 1
ATOM 1343 C CA . PRO A 1 181 ? 13.269 18.812 -7.048 1.00 88.38 181 PRO A CA 1
ATOM 1344 C C . PRO A 1 181 ? 13.087 17.668 -6.041 1.00 88.38 181 PRO A C 1
ATOM 1346 O O . PRO A 1 181 ? 12.137 17.662 -5.257 1.00 88.38 181 PRO A O 1
ATOM 1349 N N . GLY A 1 182 ? 14.009 16.706 -6.064 1.00 87.69 182 GLY A N 1
ATOM 1350 C CA . GLY A 1 182 ? 13.987 15.535 -5.182 1.00 87.69 182 GLY A CA 1
ATOM 1351 C C . GLY A 1 182 ? 13.094 14.380 -5.645 1.00 87.69 182 GLY A C 1
ATOM 1352 O O . GLY A 1 182 ? 13.040 13.363 -4.956 1.00 87.69 182 GLY A O 1
ATOM 1353 N N . VAL A 1 183 ? 12.426 14.492 -6.801 1.00 92.56 183 VAL A N 1
ATOM 1354 C CA . VAL A 1 183 ? 11.845 13.321 -7.475 1.00 92.56 183 VAL A CA 1
ATOM 1355 C C . VAL A 1 183 ? 12.980 12.388 -7.892 1.00 92.56 183 VAL A C 1
ATOM 1357 O O . VAL A 1 183 ? 13.916 12.809 -8.571 1.00 92.56 183 VAL A O 1
ATOM 1360 N N . ARG A 1 184 ? 12.895 11.121 -7.481 1.00 93.56 184 ARG A N 1
ATOM 1361 C CA . ARG A 1 184 ? 13.844 10.067 -7.866 1.00 93.56 184 ARG A CA 1
ATOM 1362 C C . ARG A 1 184 ? 13.244 9.212 -8.965 1.00 93.56 184 ARG A C 1
ATOM 1364 O O . ARG A 1 184 ? 12.037 8.979 -8.970 1.00 93.56 184 ARG A O 1
ATOM 1371 N N . ARG A 1 185 ? 14.084 8.712 -9.866 1.00 96.12 185 ARG A N 1
ATOM 1372 C CA . ARG A 1 185 ? 13.690 7.816 -10.954 1.00 96.12 185 ARG A CA 1
ATOM 1373 C C . ARG A 1 185 ? 14.343 6.462 -10.747 1.00 96.12 185 ARG A C 1
ATOM 1375 O O . ARG A 1 185 ? 15.555 6.363 -10.591 1.00 96.12 185 ARG A O 1
ATOM 1382 N N . LEU A 1 186 ? 13.517 5.427 -10.744 1.00 96.81 186 LEU A N 1
ATOM 1383 C CA . LEU A 1 186 ? 13.933 4.043 -10.621 1.00 96.81 186 LEU A CA 1
ATOM 1384 C C . LEU A 1 186 ? 13.576 3.291 -11.898 1.00 96.81 186 LEU A C 1
ATOM 1386 O O . LEU A 1 186 ? 12.421 3.262 -12.337 1.00 96.81 186 LEU A O 1
ATOM 1390 N N . GLY A 1 187 ? 14.573 2.641 -12.471 1.00 96.56 187 GLY A N 1
ATOM 1391 C CA . GLY A 1 187 ? 14.382 1.565 -13.409 1.00 96.56 187 GLY A CA 1
ATOM 1392 C C . GLY A 1 187 ? 13.972 0.286 -12.715 1.00 96.56 187 GLY A C 1
ATOM 1393 O O . GLY A 1 187 ? 14.630 -0.157 -11.781 1.00 96.56 187 GLY A O 1
ATOM 1394 N N . VAL A 1 188 ? 12.879 -0.308 -13.183 1.00 96.94 188 VAL A N 1
ATOM 1395 C CA . VAL A 1 188 ? 12.427 -1.618 -12.718 1.00 96.94 188 VAL A CA 1
ATOM 1396 C C . VAL A 1 188 ? 12.826 -2.633 -13.774 1.00 96.94 188 VAL A C 1
ATOM 1398 O O . VAL A 1 188 ? 12.355 -2.552 -14.911 1.00 96.94 188 VAL A O 1
ATOM 1401 N N . VAL A 1 189 ? 13.712 -3.556 -13.424 1.00 95.62 189 VAL A N 1
ATOM 1402 C CA . VAL A 1 189 ? 14.277 -4.546 -14.350 1.00 95.62 189 VAL A CA 1
ATOM 1403 C C . VAL A 1 189 ? 14.148 -5.950 -13.777 1.00 95.62 189 VAL A C 1
ATOM 1405 O O . VAL A 1 189 ? 13.981 -6.125 -12.572 1.00 95.62 189 VAL A O 1
ATOM 1408 N N . GLU A 1 190 ? 14.215 -6.955 -14.637 1.00 94.56 190 GLU A N 1
ATOM 1409 C CA . GLU A 1 190 ? 14.420 -8.332 -14.193 1.00 94.56 190 GLU A CA 1
ATOM 1410 C C . GLU A 1 190 ? 15.830 -8.502 -13.621 1.00 94.56 190 GLU A C 1
ATOM 1412 O O . GLU A 1 190 ? 16.784 -7.849 -14.055 1.00 94.56 190 GLU A O 1
ATOM 1417 N N . ARG A 1 191 ? 15.952 -9.409 -12.652 1.00 91.81 191 ARG A N 1
ATOM 1418 C CA . ARG A 1 191 ? 17.221 -9.796 -12.034 1.00 91.81 191 ARG A CA 1
ATOM 1419 C C . ARG A 1 191 ? 18.251 -10.223 -13.084 1.00 91.81 191 ARG A C 1
ATOM 1421 O O . ARG A 1 191 ? 17.898 -10.663 -14.177 1.00 91.81 191 ARG A O 1
ATOM 1428 N N . ASP A 1 192 ? 19.528 -10.114 -12.723 1.00 87.50 192 ASP A N 1
ATOM 1429 C CA . ASP A 1 192 ? 20.663 -10.578 -13.532 1.00 87.50 192 ASP A CA 1
ATOM 1430 C C . ASP A 1 192 ? 20.803 -9.821 -14.872 1.00 87.50 192 ASP A C 1
ATOM 1432 O O . ASP A 1 192 ? 21.345 -10.337 -15.849 1.00 87.50 192 ASP A O 1
ATOM 1436 N N . GLY A 1 193 ? 20.331 -8.567 -14.912 1.00 79.44 193 GLY A N 1
ATOM 1437 C CA . GLY A 1 193 ? 20.400 -7.705 -16.096 1.00 79.44 193 GLY A CA 1
ATOM 1438 C C . GLY A 1 193 ? 19.381 -8.059 -17.180 1.00 79.44 193 GLY A C 1
ATOM 1439 O O . GLY A 1 193 ? 19.638 -7.811 -18.359 1.00 79.44 193 GLY A O 1
ATOM 1440 N N . GLY A 1 194 ? 18.253 -8.663 -16.794 1.00 88.62 194 GLY A N 1
ATOM 1441 C CA . GLY A 1 194 ? 17.183 -9.046 -17.709 1.00 88.62 194 GLY A CA 1
ATOM 1442 C C . GLY A 1 194 ? 16.392 -7.858 -18.270 1.00 88.62 194 GLY A C 1
ATOM 1443 O O . GLY A 1 194 ? 16.853 -6.713 -18.318 1.00 88.62 194 GLY A O 1
ATOM 1444 N N . ALA A 1 195 ? 15.177 -8.122 -18.754 1.00 91.75 195 ALA A N 1
ATOM 1445 C CA . ALA A 1 195 ? 14.415 -7.114 -19.478 1.00 91.75 195 ALA A CA 1
ATOM 1446 C C . ALA A 1 195 ? 13.987 -5.937 -18.584 1.00 91.75 195 ALA A C 1
ATOM 1448 O O . ALA A 1 195 ? 13.663 -6.081 -17.403 1.00 91.75 195 ALA A O 1
ATOM 1449 N N . ARG A 1 196 ? 13.900 -4.745 -19.185 1.00 94.88 196 ARG A N 1
ATOM 1450 C CA . ARG A 1 196 ? 13.266 -3.582 -18.555 1.00 94.88 196 ARG A CA 1
ATOM 1451 C C . ARG A 1 196 ? 11.769 -3.842 -18.398 1.00 94.88 196 ARG A C 1
ATOM 1453 O O . ARG A 1 196 ? 11.080 -4.060 -19.391 1.00 94.88 196 ARG A O 1
ATOM 1460 N N . LEU A 1 197 ? 11.271 -3.754 -17.167 1.00 96.00 197 LEU A N 1
ATOM 1461 C CA . LEU A 1 197 ? 9.865 -3.969 -16.822 1.00 96.00 197 LEU A CA 1
ATOM 1462 C C . LEU A 1 197 ? 9.050 -2.673 -16.746 1.00 96.00 197 LEU A C 1
ATOM 1464 O O . LEU A 1 197 ? 7.826 -2.736 -16.837 1.00 96.00 197 LEU A O 1
ATOM 1468 N N . GLY A 1 198 ? 9.704 -1.524 -16.552 1.00 96.88 198 GLY A N 1
ATOM 1469 C CA . GLY A 1 198 ? 9.056 -0.213 -16.484 1.00 96.88 198 GLY A CA 1
ATOM 1470 C C . GLY A 1 198 ? 9.882 0.837 -15.748 1.00 96.88 198 GLY A C 1
ATOM 1471 O O . GLY A 1 198 ? 11.040 0.604 -15.401 1.00 96.88 198 GLY A O 1
ATOM 1472 N N . THR A 1 199 ? 9.297 2.011 -15.530 1.00 97.69 199 THR A N 1
ATOM 1473 C CA . THR A 1 199 ? 9.917 3.116 -14.777 1.00 97.69 199 THR A CA 1
ATOM 1474 C C . THR A 1 199 ? 9.018 3.521 -13.617 1.00 97.69 199 THR A C 1
ATOM 1476 O O . THR A 1 199 ? 7.812 3.686 -13.802 1.00 97.69 199 THR A O 1
ATOM 1479 N N . LEU A 1 200 ? 9.601 3.697 -12.436 1.00 98.00 200 LEU A N 1
ATOM 1480 C CA . LEU A 1 200 ? 8.926 4.164 -11.231 1.00 98.00 200 LEU A CA 1
ATOM 1481 C C . LEU A 1 200 ? 9.575 5.465 -10.756 1.00 98.00 200 LEU A C 1
ATOM 1483 O O . LEU A 1 200 ? 10.760 5.484 -10.437 1.00 98.00 200 LEU A O 1
ATOM 1487 N N . TYR A 1 201 ? 8.803 6.540 -10.665 1.00 97.69 201 TYR A N 1
ATOM 1488 C CA . TYR A 1 201 ? 9.234 7.751 -9.976 1.00 97.69 201 TYR A CA 1
ATOM 1489 C C . TYR A 1 201 ? 8.791 7.721 -8.521 1.00 97.69 201 TYR A C 1
ATOM 1491 O O . TYR A 1 201 ? 7.667 7.318 -8.220 1.00 97.69 201 TYR A O 1
ATOM 1499 N N . LEU A 1 202 ? 9.656 8.200 -7.635 1.00 96.00 202 LEU A N 1
ATOM 1500 C CA . LEU A 1 202 ? 9.357 8.400 -6.226 1.00 96.00 202 LEU A CA 1
ATOM 1501 C C . LEU A 1 202 ? 9.353 9.896 -5.924 1.00 96.00 202 LEU A C 1
ATOM 1503 O O . LEU A 1 202 ? 10.382 10.563 -6.032 1.00 96.00 202 LEU A O 1
ATOM 1507 N N . ASP A 1 203 ? 8.202 10.416 -5.516 1.00 94.50 203 ASP A N 1
ATOM 1508 C CA . ASP A 1 203 ? 8.045 11.793 -5.066 1.00 94.50 203 ASP A CA 1
ATOM 1509 C C . ASP A 1 203 ? 7.852 11.808 -3.547 1.00 94.50 203 ASP A C 1
ATOM 1511 O O . ASP A 1 203 ? 6.736 11.660 -3.038 1.00 94.50 203 ASP A O 1
ATOM 1515 N N . LEU A 1 204 ? 8.963 11.986 -2.826 1.00 91.75 204 LEU A N 1
ATOM 1516 C CA . LEU A 1 204 ? 9.055 11.737 -1.382 1.00 91.75 204 LEU A CA 1
ATOM 1517 C C . LEU A 1 204 ? 8.959 13.001 -0.515 1.00 91.75 204 LEU A C 1
ATOM 1519 O O . LEU A 1 204 ? 8.497 12.963 0.624 1.00 91.75 204 LEU A O 1
ATOM 1523 N N . LEU A 1 205 ? 9.385 14.143 -1.060 1.00 89.69 205 LEU A N 1
ATOM 1524 C CA . LEU A 1 205 ? 9.527 15.386 -0.300 1.00 89.69 205 LEU A CA 1
ATOM 1525 C C . LEU A 1 205 ? 8.193 16.122 -0.162 1.00 89.69 205 LEU A C 1
ATOM 1527 O O . LEU A 1 205 ? 7.460 16.287 -1.141 1.00 89.69 205 LEU A O 1
ATOM 1531 N N . GLY A 1 206 ? 7.881 16.597 1.043 1.00 88.19 206 GLY A N 1
ATOM 1532 C CA . GLY A 1 206 ? 6.759 17.508 1.263 1.00 88.19 206 GLY A CA 1
ATOM 1533 C C . GLY A 1 206 ? 7.029 18.881 0.640 1.00 88.19 206 GLY A C 1
ATOM 1534 O O . GLY A 1 206 ? 8.133 19.409 0.754 1.00 88.19 206 GLY A O 1
ATOM 1535 N N . ARG A 1 207 ? 6.024 19.470 -0.019 1.00 89.06 207 ARG A N 1
ATOM 1536 C CA . ARG A 1 207 ? 6.075 20.845 -0.545 1.00 89.06 207 ARG A CA 1
ATOM 1537 C C . ARG A 1 207 ? 4.667 21.452 -0.640 1.00 89.06 207 ARG A C 1
ATOM 1539 O O . ARG A 1 207 ? 3.708 20.689 -0.788 1.00 89.06 207 ARG A O 1
ATOM 1546 N N . PRO A 1 208 ? 4.517 22.790 -0.580 1.00 89.50 208 PRO A N 1
ATOM 1547 C CA . PRO A 1 208 ? 3.222 23.446 -0.755 1.00 89.50 208 PRO A CA 1
ATOM 1548 C C . PRO A 1 208 ? 2.534 23.023 -2.059 1.00 89.50 208 PRO A C 1
ATOM 1550 O O . PRO A 1 208 ? 3.177 22.937 -3.103 1.00 89.50 208 PRO A O 1
ATOM 1553 N N . GLY A 1 209 ? 1.233 22.736 -1.993 1.00 88.88 209 GLY A N 1
ATOM 1554 C CA . GLY A 1 209 ? 0.429 22.331 -3.152 1.00 88.88 209 GLY A CA 1
ATOM 1555 C C . GLY A 1 209 ? 0.623 20.884 -3.627 1.00 88.88 209 GLY A C 1
ATOM 1556 O O . GLY A 1 209 ? -0.099 20.453 -4.523 1.00 88.88 209 GLY A O 1
ATOM 1557 N N . LYS A 1 210 ? 1.547 20.107 -3.042 1.00 90.44 210 LYS A N 1
ATOM 1558 C CA . LYS A 1 210 ? 1.649 18.662 -3.304 1.00 90.44 210 LYS A CA 1
ATOM 1559 C C . LYS A 1 210 ? 0.499 17.920 -2.621 1.00 90.44 210 LYS A C 1
ATOM 1561 O O . LYS A 1 210 ? 0.117 18.261 -1.503 1.00 90.44 210 LYS A O 1
ATOM 1566 N N . LEU A 1 211 ? 0.000 16.878 -3.285 1.00 87.75 211 LEU A N 1
ATOM 1567 C CA . LEU A 1 211 ? -0.974 15.949 -2.723 1.00 87.75 211 LEU A CA 1
ATOM 1568 C C . LEU A 1 211 ? -0.502 15.407 -1.364 1.00 87.75 211 LEU A C 1
ATOM 1570 O O . LEU A 1 211 ? 0.656 15.010 -1.208 1.00 87.75 211 LEU A O 1
ATOM 1574 N N . THR A 1 212 ? -1.406 15.402 -0.389 1.00 85.62 212 THR A N 1
ATOM 1575 C CA . THR A 1 212 ? -1.174 14.822 0.933 1.00 85.62 212 THR A CA 1
ATOM 1576 C C . THR A 1 212 ? -1.524 13.336 0.933 1.00 85.62 212 THR A C 1
ATOM 1578 O O . THR A 1 212 ? -2.445 12.901 0.246 1.00 85.62 212 THR A O 1
ATOM 1581 N N . GLY A 1 213 ? -0.798 12.554 1.731 1.00 87.88 213 GLY A N 1
ATOM 1582 C CA . GLY A 1 213 ? -0.965 11.102 1.785 1.00 87.88 213 GLY A CA 1
ATOM 1583 C C . GLY A 1 213 ? -0.071 10.364 0.792 1.00 87.88 213 GLY A C 1
ATOM 1584 O O . GLY A 1 213 ? 0.865 10.944 0.236 1.00 87.88 213 GLY A O 1
ATOM 1585 N N . SER A 1 214 ? -0.350 9.073 0.629 1.00 93.75 214 SER A N 1
ATOM 1586 C CA . SER A 1 214 ? 0.402 8.203 -0.271 1.00 93.75 214 SER A CA 1
ATOM 1587 C C . SER A 1 214 ? -0.515 7.644 -1.342 1.00 93.75 214 SER A C 1
ATOM 1589 O O . SER A 1 214 ? -1.669 7.345 -1.049 1.00 93.75 214 SER A O 1
ATOM 1591 N N . VAL A 1 215 ? -0.019 7.580 -2.572 1.00 93.75 215 VAL A N 1
ATOM 1592 C CA . VAL A 1 215 ? -0.765 7.068 -3.721 1.00 93.75 215 VAL A CA 1
ATOM 1593 C C . VAL A 1 215 ? 0.182 6.737 -4.868 1.00 93.75 215 VAL A C 1
ATOM 1595 O O . VAL A 1 215 ? 1.168 7.441 -5.118 1.00 93.75 215 VAL A O 1
ATOM 1598 N N . LEU A 1 216 ? -0.162 5.699 -5.618 1.00 96.75 216 LEU A N 1
ATOM 1599 C CA . LEU A 1 216 ? 0.463 5.345 -6.881 1.00 96.75 216 LEU A CA 1
ATOM 1600 C C . LEU A 1 216 ? -0.376 5.793 -8.089 1.00 96.75 216 LEU A C 1
ATOM 1602 O O . LEU A 1 216 ? -1.527 5.395 -8.257 1.00 96.75 216 LEU A O 1
ATOM 1606 N N . PHE A 1 217 ? 0.245 6.532 -9.008 1.00 96.31 217 PHE A N 1
ATOM 1607 C CA . PHE A 1 217 ? -0.347 6.929 -10.283 1.00 96.31 217 PHE A CA 1
ATOM 1608 C C . PHE A 1 217 ? 0.295 6.203 -11.467 1.00 96.31 217 PHE A C 1
ATOM 1610 O O . PHE A 1 217 ? 1.500 6.343 -11.702 1.00 96.31 217 PHE A O 1
ATOM 1617 N N . PRO A 1 218 ? -0.493 5.501 -12.295 1.00 96.12 218 PRO A N 1
ATOM 1618 C CA . PRO A 1 218 ? -0.035 5.075 -13.605 1.00 96.12 218 PRO A CA 1
ATOM 1619 C C . PRO A 1 218 ? -0.018 6.248 -14.590 1.00 96.12 218 PRO A C 1
ATOM 1621 O O . PRO A 1 218 ? -1.063 6.684 -15.069 1.00 96.12 218 PRO A O 1
ATOM 1624 N N . ILE A 1 219 ? 1.176 6.737 -14.927 1.00 95.62 219 ILE A N 1
ATOM 1625 C CA . ILE A 1 219 ? 1.378 7.764 -15.963 1.00 95.62 219 ILE A CA 1
ATOM 1626 C C . ILE A 1 219 ? 1.201 7.139 -17.348 1.00 95.62 219 ILE A C 1
ATOM 1628 O O . ILE A 1 219 ? 0.547 7.698 -18.227 1.00 95.62 219 ILE A O 1
ATOM 1632 N N . ARG A 1 220 ? 1.775 5.946 -17.545 1.00 95.69 220 ARG A N 1
ATOM 1633 C CA . ARG A 1 220 ? 1.639 5.168 -18.777 1.00 95.69 220 ARG A CA 1
ATOM 1634 C C . ARG A 1 220 ? 1.381 3.710 -18.440 1.00 95.69 220 ARG A C 1
ATOM 1636 O O . ARG A 1 220 ? 2.149 3.099 -17.704 1.00 95.69 220 ARG A O 1
ATOM 1643 N N . CYS A 1 221 ? 0.326 3.149 -19.022 1.00 96.62 221 CYS A N 1
ATOM 1644 C CA . CYS A 1 221 ? -0.018 1.741 -18.854 1.00 96.62 221 CYS A CA 1
ATOM 1645 C C . CYS A 1 221 ? 0.830 0.835 -19.758 1.00 96.62 221 CYS A C 1
ATOM 1647 O O . CYS A 1 221 ? 1.255 1.245 -20.844 1.00 96.62 221 CYS A O 1
ATOM 1649 N N . GLY A 1 222 ? 1.034 -0.408 -19.324 1.00 96.12 222 GLY A N 1
ATOM 1650 C CA . GLY A 1 2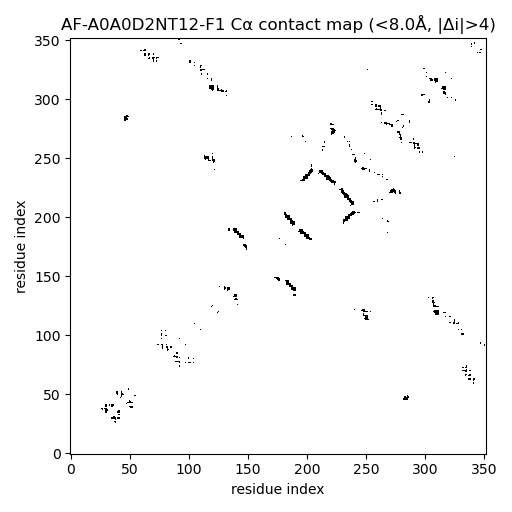22 ? 1.601 -1.466 -20.152 1.00 96.12 222 GLY A CA 1
ATOM 1651 C C . GLY A 1 222 ? 0.599 -1.961 -21.197 1.00 96.12 222 GLY A C 1
ATOM 1652 O O . GLY A 1 222 ? -0.602 -2.015 -20.932 1.00 96.12 222 GLY A O 1
ATOM 1653 N N . ARG A 1 223 ? 1.078 -2.276 -22.404 1.00 96.50 223 ARG A N 1
ATOM 1654 C CA . ARG A 1 223 ? 0.281 -2.908 -23.471 1.00 96.50 223 ARG A CA 1
ATOM 1655 C C . ARG A 1 223 ? 1.170 -3.469 -24.574 1.00 96.50 223 ARG A C 1
ATOM 1657 O O . ARG A 1 223 ? 2.299 -3.011 -24.747 1.00 96.50 223 ARG A O 1
ATOM 1664 N N . ARG A 1 224 ? 0.626 -4.365 -25.397 1.00 96.50 224 ARG A N 1
ATOM 1665 C CA . ARG A 1 224 ? 1.266 -4.762 -26.657 1.00 96.50 224 ARG A CA 1
ATOM 1666 C C . ARG A 1 224 ? 0.935 -3.753 -27.761 1.00 96.50 224 ARG A C 1
ATOM 1668 O O . ARG A 1 224 ? -0.190 -3.263 -27.845 1.00 96.50 224 ARG A O 1
ATOM 1675 N N . LEU A 1 225 ? 1.925 -3.421 -28.580 1.00 96.12 225 LEU A N 1
ATOM 1676 C CA . LEU A 1 225 ? 1.787 -2.531 -29.729 1.00 96.12 225 LEU A CA 1
ATOM 1677 C C . LEU A 1 225 ? 1.494 -3.331 -31.015 1.00 96.12 225 LEU A C 1
ATOM 1679 O O . LEU A 1 225 ? 1.748 -4.539 -31.052 1.00 96.12 225 LEU A O 1
ATOM 1683 N N . PRO A 1 226 ? 0.957 -2.689 -32.076 1.00 95.19 226 PRO A N 1
ATOM 1684 C CA . PRO A 1 226 ? 0.631 -3.372 -33.334 1.00 95.19 226 PRO A CA 1
ATOM 1685 C C . PRO A 1 226 ? 1.833 -4.029 -34.025 1.00 95.19 226 PRO A C 1
ATOM 1687 O O . PRO A 1 226 ? 1.669 -5.035 -34.706 1.00 95.19 226 PRO A O 1
ATOM 1690 N N . ASP A 1 227 ? 3.037 -3.491 -33.820 1.00 96.00 227 ASP A N 1
ATOM 1691 C CA . ASP A 1 227 ? 4.301 -4.045 -34.326 1.00 96.00 227 ASP A CA 1
ATOM 1692 C C . ASP A 1 227 ? 4.791 -5.276 -33.536 1.00 96.00 227 ASP A C 1
ATOM 1694 O O . ASP A 1 227 ? 5.835 -5.849 -33.837 1.00 96.00 227 ASP A O 1
ATOM 1698 N N . GLY A 1 228 ? 4.035 -5.696 -32.517 1.00 93.62 228 GLY A N 1
ATOM 1699 C CA . GLY A 1 228 ? 4.334 -6.839 -31.668 1.00 93.62 228 GLY A CA 1
ATOM 1700 C C . GLY A 1 228 ? 5.190 -6.516 -30.444 1.00 93.62 228 GLY A C 1
ATOM 1701 O O . GLY A 1 228 ? 5.249 -7.372 -29.555 1.00 93.62 228 GLY A O 1
ATOM 1702 N N . SER A 1 229 ? 5.783 -5.319 -30.359 1.00 95.38 229 SER A N 1
ATOM 1703 C CA . SER A 1 229 ? 6.588 -4.871 -29.217 1.00 95.38 229 SER A CA 1
ATOM 1704 C C . SER A 1 229 ? 5.726 -4.570 -27.982 1.00 95.38 229 SER A C 1
ATOM 1706 O O . SER A 1 229 ? 4.496 -4.475 -28.060 1.00 95.38 229 SER A O 1
ATOM 1708 N N . TYR A 1 230 ? 6.356 -4.454 -26.808 1.00 95.69 230 TYR A N 1
ATOM 1709 C CA . TYR A 1 230 ? 5.658 -4.151 -25.555 1.00 95.69 230 TYR A CA 1
ATOM 1710 C C . TYR A 1 230 ? 5.965 -2.731 -25.073 1.00 95.69 230 TYR A C 1
ATOM 1712 O O . TYR A 1 230 ? 7.119 -2.361 -24.858 1.00 95.69 230 TYR A O 1
ATOM 1720 N N . GLN A 1 231 ? 4.914 -1.940 -24.861 1.00 96.44 231 GLN A N 1
ATOM 1721 C CA . GLN A 1 231 ? 5.004 -0.614 -24.262 1.00 96.44 231 GLN A CA 1
ATOM 1722 C C . GLN A 1 231 ? 5.226 -0.759 -22.757 1.00 96.44 231 GLN A C 1
ATOM 1724 O O . GLN A 1 231 ? 4.333 -1.205 -22.039 1.00 96.44 231 GLN A O 1
ATOM 1729 N N . GLN A 1 232 ? 6.393 -0.340 -22.271 1.00 96.94 232 GLN A N 1
ATOM 1730 C CA . GLN A 1 232 ? 6.707 -0.417 -20.845 1.00 96.94 232 GLN A CA 1
ATOM 1731 C C . GLN A 1 232 ? 5.922 0.626 -20.033 1.00 96.94 232 GLN A C 1
ATOM 1733 O O . GLN A 1 232 ? 5.795 1.777 -20.476 1.00 96.94 232 GLN A O 1
ATOM 1738 N N . PRO A 1 233 ? 5.405 0.272 -18.849 1.00 97.62 233 PRO A N 1
ATOM 1739 C CA . PRO A 1 233 ? 4.677 1.200 -18.005 1.00 97.62 233 PRO A CA 1
ATOM 1740 C C . PRO A 1 233 ? 5.573 2.253 -17.348 1.00 97.62 233 PRO A C 1
ATOM 1742 O O . PRO A 1 233 ? 6.781 2.072 -17.179 1.00 97.62 233 PRO A O 1
ATOM 1745 N N . ILE A 1 234 ? 4.943 3.364 -16.972 1.00 97.62 234 ILE A N 1
ATOM 1746 C CA . ILE A 1 234 ? 5.544 4.455 -16.206 1.00 97.62 234 ILE A CA 1
ATOM 1747 C C . ILE A 1 234 ? 4.614 4.759 -15.034 1.00 97.62 234 ILE A C 1
ATOM 1749 O O . ILE A 1 234 ? 3.427 5.022 -15.243 1.00 97.62 234 ILE A O 1
ATOM 1753 N N . LEU A 1 235 ? 5.152 4.725 -13.820 1.00 98.19 235 LEU A N 1
ATOM 1754 C CA . LEU A 1 235 ? 4.428 4.930 -12.569 1.00 98.19 235 LEU A CA 1
ATOM 1755 C C . LEU A 1 235 ? 5.037 6.086 -11.775 1.00 98.19 235 LEU A C 1
ATOM 1757 O O . LEU A 1 235 ? 6.246 6.293 -11.828 1.00 98.19 235 LEU A O 1
ATOM 1761 N N . ALA A 1 236 ? 4.225 6.783 -10.988 1.00 97.44 236 ALA A N 1
ATOM 1762 C CA . ALA A 1 236 ? 4.679 7.740 -9.986 1.00 97.44 236 ALA A CA 1
ATOM 1763 C C . ALA A 1 236 ? 4.067 7.406 -8.627 1.00 97.44 236 ALA A C 1
ATOM 1765 O O . ALA A 1 236 ? 2.849 7.420 -8.476 1.00 97.44 236 ALA A O 1
ATOM 1766 N N . LEU A 1 237 ? 4.915 7.113 -7.646 1.00 97.25 237 LEU A N 1
ATOM 1767 C CA . LEU A 1 237 ? 4.528 6.907 -6.259 1.00 97.25 237 LEU A CA 1
ATOM 1768 C C . LEU A 1 237 ? 4.775 8.205 -5.498 1.00 97.25 237 LEU A C 1
ATOM 1770 O O . LEU A 1 237 ? 5.910 8.668 -5.359 1.00 97.25 237 LEU A O 1
ATOM 1774 N N . ILE A 1 238 ? 3.691 8.788 -5.008 1.00 95.38 238 ILE A N 1
ATOM 1775 C CA . ILE A 1 238 ? 3.712 9.952 -4.135 1.00 95.38 238 ILE A CA 1
ATOM 1776 C C . ILE A 1 238 ? 3.578 9.428 -2.714 1.00 95.38 238 ILE A C 1
ATOM 1778 O O . ILE A 1 238 ? 2.626 8.722 -2.421 1.00 95.38 238 ILE A O 1
ATOM 1782 N N . THR A 1 239 ? 4.524 9.740 -1.835 1.00 92.06 239 THR A N 1
ATOM 1783 C CA . THR A 1 239 ? 4.430 9.408 -0.404 1.00 92.06 239 THR A CA 1
ATOM 1784 C C . THR A 1 239 ? 5.233 10.427 0.390 1.00 92.06 239 THR A C 1
ATOM 1786 O O . THR A 1 239 ? 6.268 10.877 -0.093 1.00 92.06 239 THR A O 1
ATOM 1789 N N . PRO A 1 240 ? 4.828 10.824 1.599 1.00 87.19 240 PRO A N 1
ATOM 1790 C CA . PRO A 1 240 ? 5.729 11.532 2.496 1.00 87.19 240 PRO A CA 1
ATOM 1791 C C . PRO A 1 240 ? 6.839 10.588 2.989 1.00 87.19 240 PRO A C 1
ATOM 1793 O O . PRO A 1 240 ? 6.592 9.414 3.271 1.00 87.19 240 PRO A O 1
ATOM 1796 N N . CYS A 1 241 ? 8.063 11.105 3.100 1.00 85.69 241 CYS A N 1
ATOM 1797 C CA . CYS A 1 241 ? 9.170 10.445 3.787 1.00 85.69 241 CYS A CA 1
ATOM 1798 C C . CYS A 1 241 ? 9.981 11.472 4.581 1.00 85.69 241 CYS A C 1
ATOM 1800 O O . CYS A 1 241 ? 10.511 12.423 4.005 1.00 85.69 241 CYS A O 1
ATOM 1802 N N . GLY A 1 242 ? 10.143 11.230 5.881 1.00 74.56 242 GLY A N 1
ATOM 1803 C CA . GLY A 1 242 ? 11.046 11.998 6.731 1.00 74.56 242 GLY A CA 1
ATOM 1804 C C . GLY A 1 242 ? 10.475 13.309 7.277 1.00 74.56 242 GLY A C 1
ATOM 1805 O O . GLY A 1 242 ? 9.569 13.906 6.698 1.00 74.56 242 GLY A O 1
ATOM 1806 N N . PRO A 1 243 ? 11.032 13.792 8.404 1.00 66.19 243 PRO A N 1
ATOM 1807 C CA . PRO A 1 243 ? 10.656 15.071 8.998 1.00 66.19 243 PRO A CA 1
ATOM 1808 C C . PRO A 1 243 ? 11.250 16.266 8.238 1.00 66.19 243 PRO A C 1
ATOM 1810 O O . PRO A 1 243 ? 10.791 17.391 8.421 1.00 66.19 243 PRO A O 1
ATOM 1813 N N . SER A 1 244 ? 12.292 16.049 7.424 1.00 72.69 244 SER A N 1
ATOM 1814 C CA . SER A 1 244 ? 12.967 17.097 6.659 1.00 72.69 244 SER A CA 1
ATOM 1815 C C . SER A 1 244 ? 13.612 16.557 5.372 1.00 72.69 244 SER A C 1
ATOM 1817 O O . SER A 1 244 ? 13.915 15.363 5.294 1.00 72.69 244 SER A O 1
ATOM 1819 N N . PRO A 1 245 ? 13.885 17.431 4.382 1.00 73.19 245 PRO A N 1
ATOM 1820 C CA . PRO A 1 245 ? 14.587 17.059 3.150 1.00 73.19 245 PRO A CA 1
ATOM 1821 C C . PRO A 1 245 ? 15.984 16.459 3.373 1.00 73.19 245 PRO A C 1
ATOM 1823 O O . PRO A 1 245 ? 16.397 15.587 2.616 1.00 73.19 245 PRO A O 1
ATOM 1826 N N . ASP A 1 246 ? 16.687 16.876 4.432 1.00 74.81 246 ASP A N 1
ATOM 1827 C CA . ASP A 1 246 ? 18.064 16.442 4.723 1.00 74.81 246 ASP A CA 1
ATOM 1828 C C . ASP A 1 246 ? 18.141 15.066 5.403 1.00 74.81 246 ASP A C 1
ATOM 1830 O O . ASP A 1 246 ? 19.213 14.467 5.511 1.00 74.81 246 ASP A O 1
ATOM 1834 N N . ARG A 1 247 ? 17.009 14.550 5.902 1.00 80.00 247 ARG A N 1
ATOM 1835 C CA . ARG A 1 247 ? 16.945 13.262 6.599 1.00 80.00 247 ARG A CA 1
ATOM 1836 C C . ARG A 1 247 ? 15.676 12.503 6.232 1.00 80.00 247 ARG A C 1
ATOM 1838 O O . ARG A 1 247 ? 14.718 12.439 7.002 1.00 80.00 247 ARG A O 1
ATOM 1845 N N . LEU A 1 248 ? 15.719 11.853 5.075 1.00 88.88 248 LEU A N 1
ATOM 1846 C CA . LEU A 1 248 ? 14.649 10.979 4.596 1.00 88.88 248 LEU A CA 1
ATOM 1847 C C . LEU A 1 248 ? 14.673 9.651 5.356 1.00 88.88 248 LEU A C 1
ATOM 1849 O O . LEU A 1 248 ? 15.437 8.736 5.036 1.00 88.88 248 LEU A O 1
ATOM 1853 N N . ALA A 1 249 ? 13.862 9.576 6.407 1.00 93.62 249 ALA A N 1
ATOM 1854 C CA . ALA A 1 249 ? 13.652 8.372 7.195 1.00 93.62 249 ALA A CA 1
ATOM 1855 C C . ALA A 1 249 ? 12.165 8.199 7.497 1.00 93.62 249 ALA A C 1
ATOM 1857 O O . ALA A 1 249 ? 11.517 9.124 7.979 1.00 93.62 249 ALA A O 1
ATOM 1858 N N . PHE A 1 250 ? 11.634 7.011 7.246 1.00 94.12 250 PHE A N 1
ATOM 1859 C CA . PHE A 1 250 ? 10.231 6.721 7.500 1.00 94.12 250 PHE A CA 1
ATOM 1860 C C . PHE A 1 250 ? 9.985 6.496 8.994 1.00 94.12 250 PHE A C 1
ATOM 1862 O O . PHE A 1 250 ? 10.754 5.816 9.677 1.00 94.12 250 PHE A O 1
ATOM 1869 N N . THR A 1 251 ? 8.868 7.000 9.507 1.00 93.75 251 THR A N 1
ATOM 1870 C CA . THR A 1 251 ? 8.247 6.405 10.697 1.00 93.75 251 THR A CA 1
ATOM 1871 C C . THR A 1 251 ? 7.760 4.990 10.374 1.00 93.75 251 THR A C 1
ATOM 1873 O O . THR A 1 251 ? 7.552 4.640 9.211 1.00 93.75 251 THR A O 1
ATOM 1876 N N . TRP A 1 252 ? 7.512 4.160 11.392 1.00 93.62 252 TRP A N 1
ATOM 1877 C CA . TRP A 1 252 ? 6.949 2.819 11.174 1.00 93.62 252 TRP A CA 1
ATOM 1878 C C . TRP A 1 252 ? 5.639 2.841 10.367 1.00 93.62 252 TRP A C 1
ATOM 1880 O O . TRP A 1 252 ? 5.406 1.976 9.524 1.00 93.62 252 TRP A O 1
ATOM 1890 N N . ARG A 1 253 ? 4.795 3.856 10.596 1.00 91.25 253 ARG A N 1
ATOM 1891 C CA . ARG A 1 253 ? 3.531 4.030 9.873 1.00 91.25 253 ARG A CA 1
ATOM 1892 C C . ARG A 1 253 ? 3.769 4.356 8.399 1.00 91.25 253 ARG A C 1
ATOM 1894 O O . ARG A 1 253 ? 3.175 3.717 7.542 1.00 91.25 253 ARG A O 1
ATOM 1901 N N . GLU A 1 254 ? 4.661 5.301 8.112 1.00 93.56 254 GLU A N 1
ATOM 1902 C CA . GLU A 1 254 ? 4.986 5.679 6.733 1.00 93.56 254 GLU A CA 1
ATOM 1903 C C . GLU A 1 254 ? 5.673 4.545 5.972 1.00 93.56 254 GLU A C 1
ATOM 1905 O O . GLU A 1 254 ? 5.377 4.360 4.800 1.00 93.56 254 GLU A O 1
ATOM 1910 N N . LEU A 1 255 ? 6.532 3.747 6.622 1.00 94.94 255 LEU A N 1
ATOM 1911 C CA . LEU A 1 255 ? 7.132 2.569 5.989 1.00 94.94 255 LEU A CA 1
ATOM 1912 C C . LEU A 1 255 ? 6.051 1.601 5.512 1.00 94.94 255 LEU A C 1
ATOM 1914 O O . LEU A 1 255 ? 6.109 1.127 4.383 1.00 94.94 255 LEU A O 1
ATOM 1918 N N . ARG A 1 256 ? 5.072 1.295 6.368 1.00 94.31 256 ARG A N 1
ATOM 1919 C CA . ARG A 1 256 ? 3.984 0.384 6.005 1.00 94.31 256 ARG A CA 1
ATOM 1920 C C . ARG A 1 256 ? 3.173 0.911 4.833 1.00 94.31 256 ARG A C 1
ATOM 1922 O O . 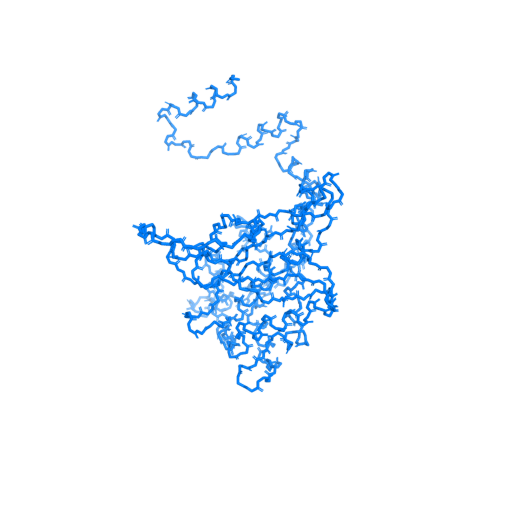ARG A 1 256 ? 2.935 0.163 3.894 1.00 94.31 256 ARG A O 1
ATOM 1929 N N . THR A 1 257 ? 2.815 2.193 4.857 1.00 94.62 257 THR A N 1
ATOM 1930 C CA . THR A 1 257 ? 2.115 2.823 3.735 1.00 94.62 257 THR A CA 1
ATOM 1931 C C . THR A 1 257 ? 2.969 2.818 2.465 1.00 94.62 257 THR A C 1
ATOM 1933 O O . THR A 1 257 ? 2.477 2.481 1.397 1.00 94.62 257 THR A O 1
ATOM 1936 N N . PHE A 1 258 ? 4.265 3.108 2.561 1.00 95.88 258 PHE A N 1
ATOM 1937 C CA . PHE A 1 258 ? 5.167 3.053 1.414 1.00 95.88 258 PHE A CA 1
ATOM 1938 C C . PHE A 1 258 ? 5.250 1.646 0.808 1.00 95.88 258 PHE A C 1
ATOM 1940 O O . PHE A 1 258 ? 5.219 1.497 -0.411 1.00 95.88 258 PHE A O 1
ATOM 1947 N N . VAL A 1 259 ? 5.321 0.608 1.645 1.00 96.00 259 VAL A N 1
ATOM 1948 C CA . VAL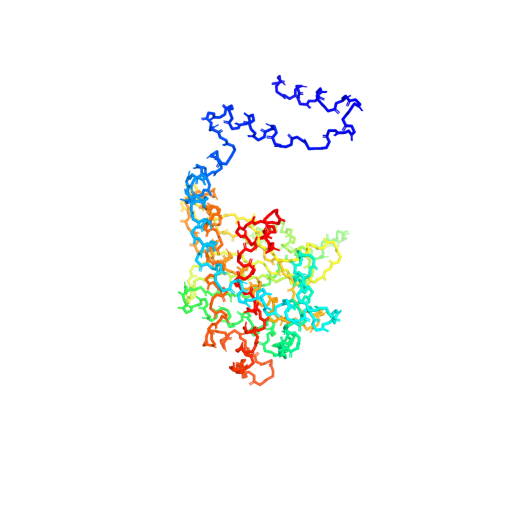 A 1 259 ? 5.340 -0.787 1.189 1.00 96.00 259 VAL A CA 1
ATOM 1949 C C . VAL A 1 259 ? 3.991 -1.215 0.600 1.00 96.00 259 VAL A C 1
ATOM 1951 O O . VAL A 1 259 ? 3.981 -1.946 -0.388 1.00 96.00 259 VAL A O 1
ATOM 1954 N N . HIS A 1 260 ? 2.874 -0.716 1.133 1.00 96.81 260 HIS A N 1
ATOM 1955 C CA . HIS A 1 260 ? 1.546 -0.891 0.541 1.00 96.81 260 HIS A CA 1
ATOM 1956 C C . HIS A 1 260 ? 1.501 -0.323 -0.891 1.00 96.81 260 HIS A C 1
ATOM 1958 O O . HIS A 1 260 ? 1.213 -1.053 -1.839 1.00 96.81 260 HIS A O 1
ATOM 1964 N N . GLU A 1 261 ? 1.908 0.937 -1.086 1.00 97.06 261 GLU A N 1
ATOM 1965 C CA . GLU A 1 261 ? 1.961 1.560 -2.419 1.00 97.06 261 GLU A CA 1
ATOM 1966 C C . GLU A 1 261 ? 2.966 0.875 -3.358 1.00 97.06 261 GLU A C 1
ATOM 1968 O O . GLU A 1 261 ? 2.735 0.747 -4.565 1.00 97.06 261 GLU A O 1
ATOM 1973 N N . MET A 1 262 ? 4.085 0.387 -2.814 1.00 95.75 262 MET A N 1
ATOM 1974 C CA . MET A 1 262 ? 5.032 -0.432 -3.569 1.00 95.75 262 MET A CA 1
ATOM 1975 C C . MET A 1 262 ? 4.381 -1.736 -4.041 1.00 95.75 262 MET A C 1
ATOM 1977 O O . MET A 1 262 ? 4.673 -2.192 -5.142 1.00 95.75 262 MET A O 1
ATOM 1981 N N . GLY A 1 263 ? 3.457 -2.314 -3.273 1.00 96.00 263 GLY A N 1
ATOM 1982 C CA . GLY A 1 263 ? 2.699 -3.486 -3.695 1.00 96.00 263 GLY A CA 1
ATOM 1983 C C . GLY A 1 263 ? 1.835 -3.230 -4.928 1.00 96.00 263 GLY A C 1
ATOM 1984 O O . GLY A 1 263 ? 1.881 -4.019 -5.878 1.00 96.00 263 GLY A O 1
ATOM 1985 N N . HIS A 1 264 ? 1.154 -2.082 -4.999 1.00 97.19 264 HIS A N 1
ATOM 1986 C CA . HIS A 1 264 ? 0.502 -1.653 -6.239 1.00 97.19 264 HIS A CA 1
ATOM 1987 C C . HIS A 1 264 ? 1.514 -1.446 -7.373 1.00 97.19 264 HIS A C 1
ATOM 1989 O O . HIS A 1 264 ? 1.231 -1.805 -8.521 1.00 97.19 264 HIS A O 1
ATOM 1995 N N . ALA A 1 265 ? 2.697 -0.889 -7.088 1.00 96.94 265 ALA A N 1
ATOM 1996 C CA . ALA A 1 265 ? 3.719 -0.665 -8.109 1.00 96.94 265 ALA A CA 1
ATOM 1997 C C . ALA A 1 265 ? 4.197 -1.995 -8.699 1.00 96.94 265 ALA A C 1
ATOM 1999 O O . ALA A 1 265 ? 4.225 -2.154 -9.918 1.00 96.94 265 ALA A O 1
ATOM 2000 N N . VAL A 1 266 ? 4.474 -2.983 -7.849 1.00 95.00 266 VAL A N 1
ATOM 2001 C CA . VAL A 1 266 ? 4.859 -4.342 -8.247 1.00 95.00 266 VAL A CA 1
ATOM 2002 C C . VAL A 1 266 ? 3.751 -5.014 -9.051 1.00 95.00 266 VAL A C 1
ATOM 2004 O O . VAL A 1 266 ? 4.037 -5.576 -10.106 1.00 95.00 266 VAL A O 1
ATOM 2007 N N . HIS A 1 267 ? 2.491 -4.907 -8.621 1.00 96.12 267 HIS A N 1
ATOM 2008 C CA . HIS A 1 267 ? 1.351 -5.455 -9.362 1.00 96.12 267 HIS A CA 1
ATOM 2009 C C . HIS A 1 267 ? 1.272 -4.876 -10.788 1.00 96.12 267 HIS A C 1
ATOM 2011 O O . HIS A 1 267 ? 1.144 -5.614 -11.768 1.00 96.12 267 HIS A O 1
ATOM 2017 N N . ASN A 1 268 ? 1.436 -3.559 -10.929 1.00 96.19 268 ASN A N 1
ATOM 2018 C CA . ASN A 1 268 ? 1.480 -2.898 -12.233 1.00 96.19 268 ASN A CA 1
ATOM 2019 C C . ASN A 1 268 ? 2.698 -3.335 -13.070 1.00 96.19 268 ASN A C 1
ATOM 2021 O O . ASN A 1 268 ? 2.556 -3.645 -14.256 1.00 96.19 268 ASN A O 1
ATOM 2025 N N . MET A 1 269 ? 3.888 -3.402 -12.466 1.00 94.69 269 MET A N 1
ATOM 2026 C CA . MET A 1 269 ? 5.130 -3.766 -13.157 1.00 94.69 269 MET A CA 1
ATOM 2027 C C . MET A 1 269 ? 5.154 -5.227 -13.614 1.00 94.69 269 MET A C 1
ATOM 2029 O O . MET A 1 269 ? 5.681 -5.505 -14.691 1.00 94.69 269 MET A O 1
ATOM 2033 N N . ALA A 1 270 ? 4.550 -6.142 -12.856 1.00 92.44 270 ALA A N 1
ATOM 2034 C CA . ALA A 1 270 ? 4.451 -7.560 -13.201 1.00 92.44 270 ALA A CA 1
ATOM 2035 C C . ALA A 1 270 ? 3.380 -7.850 -14.272 1.00 92.44 270 ALA A C 1
ATOM 2037 O O . ALA A 1 270 ? 3.427 -8.883 -14.937 1.00 92.44 270 ALA A O 1
ATOM 2038 N N . SER A 1 271 ? 2.422 -6.942 -14.485 1.00 93.31 271 SER A N 1
ATOM 2039 C CA . SER A 1 271 ? 1.323 -7.156 -15.430 1.00 93.31 271 SER A CA 1
ATOM 2040 C C . SER A 1 271 ? 1.781 -7.072 -16.894 1.00 93.31 271 SER A C 1
ATOM 2042 O O . SER A 1 271 ? 2.397 -6.091 -17.329 1.00 93.31 271 SER A O 1
ATOM 2044 N N . ARG A 1 272 ? 1.463 -8.108 -17.680 1.00 90.44 272 ARG A N 1
ATOM 2045 C CA . ARG A 1 272 ? 1.783 -8.231 -19.113 1.00 90.44 272 ARG A CA 1
ATOM 2046 C C . ARG A 1 272 ? 0.521 -8.533 -19.909 1.00 90.44 272 ARG A C 1
ATOM 2048 O O . ARG A 1 272 ? 0.172 -9.690 -20.117 1.00 90.44 272 ARG A O 1
ATOM 2055 N N . THR A 1 273 ? -0.176 -7.492 -20.353 1.00 93.69 273 THR A N 1
ATOM 2056 C CA . THR A 1 273 ? -1.447 -7.639 -21.077 1.00 93.69 273 THR A CA 1
ATOM 2057 C C . THR A 1 273 ? -1.356 -7.101 -22.497 1.00 93.69 273 THR A C 1
ATOM 2059 O O . THR A 1 273 ? -0.558 -6.220 -22.816 1.00 93.69 273 THR A O 1
ATOM 2062 N N . HIS A 1 274 ? -2.201 -7.623 -23.387 1.00 94.19 274 HIS A N 1
ATOM 2063 C CA . HIS A 1 274 ? -2.305 -7.077 -24.738 1.00 94.19 274 HIS A CA 1
ATOM 2064 C C . HIS A 1 274 ? -2.916 -5.669 -24.715 1.00 94.19 274 HIS A C 1
ATOM 2066 O O . HIS A 1 274 ? -2.422 -4.764 -25.384 1.00 94.19 274 HIS A O 1
ATOM 2072 N N . PHE A 1 275 ? -3.951 -5.472 -23.894 1.00 94.00 275 PHE A N 1
ATOM 2073 C CA . PHE A 1 275 ? -4.704 -4.229 -23.829 1.00 94.00 275 PHE A CA 1
ATOM 2074 C C . PHE A 1 275 ? -4.448 -3.449 -22.540 1.00 94.00 275 PHE A C 1
ATOM 2076 O O . PHE A 1 275 ? -4.551 -3.989 -21.438 1.00 94.00 275 PHE A O 1
ATOM 2083 N N . GLN A 1 276 ? -4.249 -2.137 -22.680 1.00 93.75 276 GLN A N 1
ATOM 2084 C CA . GLN A 1 276 ? -4.018 -1.237 -21.545 1.00 93.75 276 GLN A CA 1
ATOM 2085 C C . GLN A 1 276 ? -5.173 -1.189 -20.535 1.00 93.75 276 GLN A C 1
ATOM 2087 O O . GLN A 1 276 ? -4.947 -0.872 -19.374 1.00 93.75 276 GLN A O 1
ATOM 2092 N N . HIS A 1 277 ? -6.410 -1.471 -20.959 1.00 91.75 277 HIS A N 1
ATOM 2093 C CA . HIS A 1 277 ? -7.577 -1.407 -20.076 1.00 91.75 277 HIS A CA 1
ATOM 2094 C C . HIS A 1 277 ? -7.668 -2.605 -19.120 1.00 91.75 277 HIS A C 1
ATOM 2096 O O . HIS A 1 277 ? -8.403 -2.523 -18.148 1.00 91.75 277 HIS A O 1
ATOM 2102 N N . LEU A 1 278 ? -6.890 -3.665 -19.368 1.00 91.38 278 LEU A N 1
ATOM 2103 C CA . LEU A 1 278 ? -6.767 -4.844 -18.502 1.00 91.38 278 LEU A CA 1
ATOM 2104 C C . LEU A 1 278 ? -5.442 -4.858 -17.726 1.00 91.38 278 LEU A C 1
ATOM 2106 O O . LEU A 1 278 ? -5.127 -5.833 -17.054 1.00 91.38 278 LEU A O 1
ATOM 2110 N N . TRP A 1 279 ? -4.605 -3.833 -17.901 1.00 94.88 279 TRP A N 1
ATOM 2111 C CA . TRP A 1 279 ? -3.255 -3.814 -17.353 1.00 94.88 279 TRP A CA 1
ATOM 2112 C C . TRP A 1 279 ? -3.234 -3.364 -15.887 1.00 94.88 279 TRP A C 1
ATOM 2114 O O . TRP A 1 279 ? -3.906 -2.401 -15.506 1.00 94.88 279 TRP A O 1
ATOM 2124 N N . GLY A 1 280 ? -2.380 -4.022 -15.103 1.00 93.81 280 GLY A N 1
ATOM 2125 C CA . GLY A 1 280 ? -2.042 -3.635 -13.739 1.00 93.81 280 GLY A CA 1
ATOM 2126 C C . GLY A 1 280 ? -3.237 -3.678 -12.794 1.00 93.81 280 GLY A C 1
ATOM 2127 O O . GLY A 1 280 ? -3.983 -4.650 -12.765 1.00 93.81 280 GLY A O 1
ATOM 2128 N N . THR A 1 281 ? -3.437 -2.603 -12.034 1.00 93.00 281 THR A N 1
ATOM 2129 C CA . THR A 1 281 ? -4.509 -2.499 -11.029 1.00 93.00 281 THR A CA 1
ATOM 2130 C C . THR A 1 281 ? -5.916 -2.323 -11.615 1.00 93.00 281 THR A C 1
ATOM 2132 O O . THR A 1 281 ? -6.875 -2.175 -10.862 1.00 93.00 281 THR A O 1
ATOM 2135 N N . ARG A 1 282 ? -6.088 -2.387 -12.945 1.00 91.38 282 ARG A N 1
ATOM 2136 C CA . ARG A 1 282 ? -7.400 -2.410 -13.620 1.00 91.38 282 ARG A CA 1
ATOM 2137 C C . ARG A 1 282 ? -8.036 -3.805 -13.551 1.00 91.38 282 ARG A C 1
ATOM 2139 O O . ARG A 1 282 ? -8.292 -4.441 -14.570 1.00 91.38 282 ARG A O 1
ATOM 2146 N N . CYS A 1 283 ? -8.244 -4.278 -12.330 1.00 89.19 283 CYS A N 1
ATOM 2147 C CA . CYS A 1 283 ? -8.860 -5.559 -11.998 1.00 89.19 283 CYS A CA 1
ATOM 2148 C C . CYS A 1 283 ? -10.119 -5.334 -11.143 1.00 89.19 283 CYS A C 1
ATOM 2150 O O . CYS A 1 283 ? -10.534 -4.189 -10.949 1.00 89.19 283 CYS A O 1
ATOM 2152 N N . ALA A 1 284 ? -10.740 -6.413 -10.659 1.00 88.94 284 ALA A N 1
ATOM 2153 C CA . ALA A 1 284 ? -11.877 -6.314 -9.747 1.00 88.94 284 ALA A CA 1
ATOM 2154 C C . ALA A 1 284 ? -11.509 -5.467 -8.515 1.00 88.94 284 ALA A C 1
ATOM 2156 O O . ALA A 1 284 ? -10.426 -5.616 -7.941 1.00 88.94 284 ALA A O 1
ATOM 2157 N N . GLN A 1 285 ? -12.397 -4.551 -8.125 1.00 86.38 285 GLN A N 1
ATOM 2158 C CA . GLN A 1 285 ? -12.107 -3.549 -7.096 1.00 86.38 285 GLN A CA 1
ATOM 2159 C C . GLN A 1 285 ? -11.881 -4.174 -5.716 1.00 86.38 285 GLN A C 1
ATOM 2161 O O . GLN A 1 285 ? -11.128 -3.632 -4.921 1.00 86.38 285 GLN A O 1
ATOM 2166 N N . ASP A 1 286 ? -12.488 -5.324 -5.442 1.00 88.62 286 ASP A N 1
ATOM 2167 C CA . ASP A 1 286 ? -12.309 -6.090 -4.206 1.00 88.62 286 ASP A CA 1
ATOM 2168 C C . ASP A 1 286 ? -11.054 -6.986 -4.205 1.00 88.62 286 ASP A C 1
ATOM 2170 O O . ASP A 1 286 ? -10.741 -7.613 -3.196 1.00 88.62 286 ASP A O 1
ATOM 2174 N N . VAL A 1 287 ? -10.294 -7.014 -5.306 1.00 89.81 287 VAL A N 1
ATOM 2175 C CA . VAL A 1 287 ? -9.017 -7.744 -5.437 1.00 89.81 287 VAL A CA 1
ATOM 2176 C C . VAL A 1 287 ? -7.818 -6.805 -5.481 1.00 89.81 287 VAL A C 1
ATOM 2178 O O . VAL A 1 287 ? -6.708 -7.210 -5.136 1.00 89.81 287 VAL A O 1
ATOM 2181 N N . VAL A 1 288 ? -8.019 -5.553 -5.901 1.00 92.25 288 VAL A N 1
ATOM 2182 C CA . VAL A 1 288 ? -6.928 -4.610 -6.194 1.00 92.25 288 VAL A CA 1
ATOM 2183 C C . VAL A 1 288 ? -5.985 -4.371 -5.008 1.00 92.25 288 VAL A C 1
ATOM 2185 O O . VAL A 1 288 ? -4.792 -4.146 -5.221 1.00 92.25 288 VAL A O 1
ATOM 2188 N N . GLU A 1 289 ? -6.505 -4.498 -3.784 1.00 94.44 289 GLU A N 1
ATOM 2189 C CA . GLU A 1 289 ? -5.788 -4.321 -2.514 1.00 94.44 289 GLU A CA 1
ATOM 2190 C C . GLU A 1 289 ? -5.015 -5.566 -2.054 1.00 94.44 289 GLU A C 1
ATOM 2192 O O . GLU A 1 289 ? -4.087 -5.459 -1.250 1.00 94.44 289 GLU A O 1
ATOM 2197 N N . ILE A 1 290 ? -5.351 -6.760 -2.562 1.00 94.00 290 ILE A N 1
ATOM 2198 C CA . ILE A 1 290 ? -4.727 -8.019 -2.121 1.00 94.00 290 ILE A CA 1
ATOM 2199 C C . ILE A 1 290 ? -3.199 -7.978 -2.300 1.00 94.00 290 ILE A C 1
ATOM 2201 O O . ILE A 1 290 ? -2.487 -8.309 -1.346 1.00 94.00 290 ILE A O 1
ATOM 2205 N N . PRO A 1 291 ? -2.648 -7.547 -3.455 1.00 93.19 291 PRO A N 1
ATOM 2206 C CA . PRO A 1 291 ? -1.200 -7.448 -3.616 1.00 93.19 291 PRO A CA 1
ATOM 2207 C C . PRO A 1 291 ? -0.555 -6.462 -2.638 1.00 93.19 291 PRO A C 1
ATOM 2209 O O . PRO A 1 291 ? 0.505 -6.761 -2.096 1.00 93.19 291 PRO A O 1
ATOM 2212 N N . SER A 1 292 ? -1.185 -5.320 -2.367 1.00 95.25 292 SER A N 1
ATOM 2213 C CA . SER A 1 292 ? -0.653 -4.313 -1.441 1.00 95.25 292 SER A CA 1
ATOM 2214 C C . SER A 1 292 ? -0.611 -4.824 -0.002 1.00 95.25 292 SER A C 1
ATOM 2216 O O . SER A 1 292 ? 0.424 -4.728 0.661 1.00 95.25 292 SER A O 1
ATOM 2218 N N . HIS A 1 293 ? -1.678 -5.484 0.455 1.00 94.19 293 HIS A N 1
ATOM 2219 C CA . HIS A 1 293 ? -1.711 -6.114 1.776 1.00 94.19 293 HIS A CA 1
ATOM 2220 C C . HIS A 1 293 ? -0.745 -7.298 1.912 1.00 94.19 293 HIS A C 1
ATOM 2222 O O . HIS A 1 293 ? -0.175 -7.501 2.987 1.00 94.19 293 HIS A O 1
ATOM 2228 N N . LEU A 1 294 ? -0.494 -8.056 0.840 1.00 93.75 294 LEU A N 1
ATOM 2229 C CA . LEU A 1 294 ? 0.550 -9.085 0.844 1.00 93.75 294 LEU A CA 1
ATOM 2230 C C . LEU A 1 294 ? 1.931 -8.472 1.133 1.00 93.75 294 LEU A C 1
ATOM 2232 O O . LEU A 1 294 ? 2.699 -9.015 1.929 1.00 93.75 294 LEU A O 1
ATOM 2236 N N . TRP A 1 295 ? 2.238 -7.318 0.536 1.00 93.81 295 TRP A N 1
ATOM 2237 C CA . TRP A 1 295 ? 3.491 -6.609 0.798 1.00 93.81 295 TRP A CA 1
ATOM 2238 C C . TRP A 1 295 ? 3.571 -6.044 2.217 1.00 93.81 295 TRP A C 1
ATOM 2240 O O . TRP A 1 295 ? 4.621 -6.145 2.856 1.00 93.81 295 TRP A O 1
ATOM 2250 N N . GLU A 1 296 ? 2.466 -5.545 2.769 1.00 94.56 296 GLU A N 1
ATOM 2251 C CA . GLU A 1 296 ? 2.405 -5.202 4.193 1.00 94.56 296 GLU A CA 1
ATOM 2252 C C . GLU A 1 296 ? 2.682 -6.411 5.096 1.00 94.56 296 GLU A C 1
ATOM 2254 O O . GLU A 1 296 ? 3.377 -6.276 6.106 1.00 94.56 296 GLU A O 1
ATOM 2259 N N . HIS A 1 297 ? 2.194 -7.601 4.727 1.00 93.56 297 HIS A N 1
ATOM 2260 C CA . HIS A 1 297 ? 2.418 -8.819 5.500 1.00 93.56 297 HIS A CA 1
ATOM 2261 C C . HIS A 1 297 ? 3.906 -9.183 5.594 1.00 93.56 297 HIS A C 1
ATOM 2263 O O . HIS A 1 297 ? 4.368 -9.555 6.675 1.00 93.56 297 HIS A O 1
ATOM 2269 N N . PHE A 1 298 ? 4.702 -8.976 4.537 1.00 94.44 298 PHE A N 1
ATOM 2270 C CA . PHE A 1 298 ? 6.160 -9.149 4.620 1.00 94.44 298 PHE A CA 1
ATOM 2271 C C . PHE A 1 298 ? 6.798 -8.257 5.696 1.00 94.44 298 PHE A C 1
ATOM 2273 O O . PHE A 1 298 ? 7.732 -8.678 6.370 1.00 94.44 298 PHE A O 1
ATOM 2280 N N . VAL A 1 299 ? 6.278 -7.051 5.929 1.00 93.88 299 VAL A N 1
ATOM 2281 C CA . VAL A 1 299 ? 6.783 -6.149 6.983 1.00 93.88 299 VAL A CA 1
ATOM 2282 C C . VAL A 1 299 ? 6.371 -6.618 8.390 1.00 93.88 299 VAL A C 1
ATOM 2284 O O . VAL A 1 299 ? 6.992 -6.232 9.386 1.00 93.88 299 VAL A O 1
ATOM 2287 N N . THR A 1 300 ? 5.367 -7.494 8.502 1.00 93.12 300 THR A N 1
ATOM 2288 C CA . THR A 1 300 ? 4.990 -8.135 9.774 1.00 93.12 300 THR A CA 1
ATOM 2289 C C . THR A 1 300 ? 5.881 -9.322 10.146 1.00 93.12 300 THR A C 1
ATOM 2291 O O . THR A 1 300 ? 5.990 -9.640 11.329 1.00 93.12 300 THR A O 1
ATOM 2294 N N . ASP A 1 301 ? 6.591 -9.929 9.188 1.00 95.38 301 ASP A N 1
ATOM 2295 C CA . ASP A 1 301 ? 7.582 -10.972 9.467 1.00 95.38 301 ASP A CA 1
ATOM 2296 C C . ASP A 1 301 ? 8.953 -10.344 9.771 1.00 95.38 301 ASP A C 1
ATOM 2298 O O . ASP A 1 301 ? 9.534 -9.610 8.966 1.00 95.38 301 ASP A O 1
ATOM 2302 N N . HIS A 1 302 ? 9.507 -10.655 10.949 1.00 96.38 302 HIS A N 1
ATOM 2303 C CA . HIS A 1 302 ? 10.789 -10.095 11.392 1.00 96.38 302 HIS A CA 1
ATOM 2304 C C . HIS A 1 302 ? 11.951 -10.431 10.441 1.00 96.38 302 HIS A C 1
ATOM 2306 O O . HIS A 1 302 ? 12.875 -9.634 10.291 1.00 96.38 302 HIS A O 1
ATOM 2312 N N . ARG A 1 303 ? 11.922 -11.590 9.774 1.00 95.31 303 ARG A N 1
ATOM 2313 C CA . ARG A 1 303 ? 12.958 -12.016 8.821 1.00 95.31 303 ARG A CA 1
ATOM 2314 C C . ARG A 1 303 ? 12.972 -11.104 7.601 1.00 95.31 303 ARG A C 1
ATOM 2316 O O . ARG A 1 303 ? 14.043 -10.660 7.202 1.00 95.31 303 ARG A O 1
ATOM 2323 N N . ALA A 1 304 ? 11.799 -10.810 7.044 1.00 95.12 304 ALA A N 1
ATOM 2324 C CA . ALA A 1 304 ? 11.666 -9.963 5.864 1.00 95.12 304 ALA A CA 1
ATOM 2325 C C . ALA A 1 304 ? 11.923 -8.487 6.203 1.00 95.12 304 ALA A C 1
ATOM 2327 O O . ALA A 1 304 ? 12.747 -7.845 5.548 1.00 95.12 304 ALA A O 1
ATOM 2328 N N . VAL A 1 305 ? 11.339 -7.960 7.287 1.00 96.25 305 VAL A N 1
ATOM 2329 C CA . VAL A 1 305 ? 11.605 -6.569 7.694 1.00 96.25 305 VAL A CA 1
ATOM 2330 C C . VAL A 1 305 ? 13.071 -6.340 8.071 1.00 96.25 305 VAL A C 1
ATOM 2332 O O . VAL A 1 305 ? 13.570 -5.246 7.856 1.00 96.25 305 VAL A O 1
ATOM 2335 N N . SER A 1 306 ? 13.806 -7.346 8.560 1.00 96.31 306 SER A N 1
ATOM 2336 C CA . SER A 1 306 ? 15.246 -7.218 8.859 1.00 96.31 306 SER A CA 1
ATOM 2337 C C . SER A 1 306 ? 16.117 -7.013 7.614 1.00 96.31 306 SER A C 1
ATOM 2339 O O . SER A 1 306 ? 17.262 -6.569 7.728 1.00 96.31 306 SER A O 1
ATOM 2341 N N . VAL A 1 307 ? 15.605 -7.340 6.423 1.00 95.69 307 VAL A N 1
ATOM 2342 C CA . VAL A 1 307 ? 16.267 -7.027 5.147 1.00 95.69 307 VAL A CA 1
ATOM 2343 C C . VAL A 1 307 ? 16.058 -5.550 4.802 1.00 95.69 307 VAL A C 1
ATOM 2345 O O . VAL A 1 307 ? 17.008 -4.890 4.389 1.00 95.69 307 VAL A O 1
ATOM 2348 N N . ILE A 1 308 ? 14.847 -5.033 5.039 1.00 95.56 308 ILE A N 1
ATOM 2349 C CA . ILE A 1 308 ? 14.410 -3.663 4.716 1.00 95.56 308 ILE A CA 1
ATOM 2350 C C . ILE A 1 308 ? 14.919 -2.633 5.739 1.00 95.56 308 ILE A C 1
ATOM 2352 O O . ILE A 1 308 ? 15.398 -1.561 5.378 1.00 95.56 308 ILE A O 1
ATOM 2356 N N . ALA A 1 309 ? 14.805 -2.946 7.026 1.00 96.31 309 ALA A N 1
ATOM 2357 C CA . ALA A 1 309 ? 15.029 -2.036 8.138 1.00 96.31 309 ALA A CA 1
ATOM 2358 C C . ALA A 1 309 ? 16.396 -2.294 8.783 1.00 96.31 309 ALA A C 1
ATOM 2360 O O . ALA A 1 309 ? 16.561 -3.214 9.590 1.00 96.31 309 ALA A O 1
ATOM 2361 N N . ARG A 1 310 ? 17.378 -1.456 8.436 1.00 95.62 310 ARG A N 1
ATOM 2362 C CA . ARG A 1 310 ? 18.758 -1.520 8.933 1.00 95.62 310 ARG A CA 1
ATOM 2363 C C . ARG A 1 310 ? 19.231 -0.164 9.421 1.00 95.62 310 ARG A C 1
ATOM 2365 O O . ARG A 1 310 ? 19.039 0.849 8.746 1.00 95.62 310 ARG A O 1
ATOM 2372 N N . HIS A 1 311 ? 19.898 -0.164 10.569 1.00 94.62 311 HIS A N 1
ATOM 2373 C CA . HIS A 1 311 ? 20.421 1.040 11.192 1.00 94.62 311 HIS A CA 1
ATOM 2374 C C . HIS A 1 311 ? 21.367 1.779 10.238 1.00 94.62 311 HIS A C 1
ATOM 2376 O O . HIS A 1 311 ? 22.285 1.171 9.684 1.00 94.62 311 HIS A O 1
ATOM 2382 N N . ALA A 1 312 ? 21.184 3.091 10.071 1.00 85.69 312 ALA A N 1
ATOM 2383 C CA . ALA A 1 312 ? 21.969 3.887 9.120 1.00 85.69 312 ALA A CA 1
ATOM 2384 C C . ALA A 1 312 ? 23.491 3.778 9.336 1.00 85.69 312 ALA A C 1
ATOM 2386 O O . ALA A 1 312 ? 24.234 3.597 8.374 1.00 85.69 312 ALA A O 1
ATOM 2387 N N . ALA A 1 313 ? 23.947 3.852 10.593 1.00 88.50 313 ALA A N 1
ATOM 2388 C CA . ALA A 1 313 ? 25.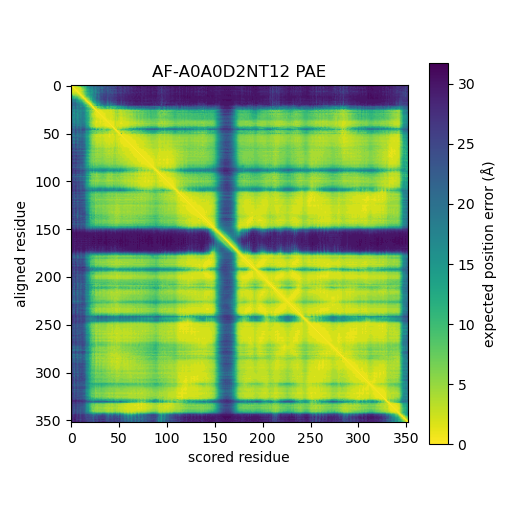368 3.752 10.940 1.00 88.50 313 ALA A CA 1
ATOM 2389 C C . ALA A 1 313 ? 25.868 2.299 11.082 1.00 88.50 313 ALA A C 1
ATOM 2391 O O . ALA A 1 313 ? 26.733 1.877 10.322 1.00 88.50 313 ALA A O 1
ATOM 2392 N N . SER A 1 314 ? 25.327 1.523 12.033 1.00 94.06 314 SER A N 1
ATOM 2393 C CA . SER A 1 314 ? 25.819 0.169 12.341 1.00 94.06 314 SER A CA 1
ATOM 2394 C C . SER A 1 314 ? 25.417 -0.916 11.336 1.00 94.06 314 SER A C 1
ATOM 2396 O O . SER A 1 314 ? 25.985 -2.001 11.376 1.00 94.06 314 SER A O 1
ATOM 2398 N N . ARG A 1 315 ? 24.445 -0.662 10.444 1.00 93.06 315 ARG A N 1
ATOM 2399 C CA . ARG A 1 315 ? 23.855 -1.648 9.508 1.00 93.06 315 ARG A CA 1
ATOM 2400 C C . ARG A 1 315 ? 23.155 -2.844 10.168 1.00 93.06 315 ARG A C 1
ATOM 2402 O O . ARG A 1 315 ? 22.684 -3.746 9.464 1.00 93.06 315 ARG A O 1
ATOM 2409 N N . GLU A 1 316 ? 23.027 -2.830 11.491 1.00 96.44 316 GLU A N 1
ATOM 2410 C CA . GLU A 1 316 ? 22.298 -3.839 12.255 1.00 96.44 316 GLU A CA 1
ATOM 2411 C C . GLU A 1 316 ? 20.800 -3.812 11.916 1.00 96.44 316 GLU A C 1
ATOM 2413 O O . GLU A 1 316 ? 20.242 -2.737 11.669 1.00 96.44 316 GLU A O 1
ATOM 2418 N N . PRO A 1 317 ? 20.132 -4.977 11.873 1.00 97.25 317 PRO A N 1
ATOM 2419 C CA . PRO A 1 317 ? 18.707 -5.051 11.577 1.00 97.25 317 PRO A CA 1
ATOM 2420 C C . PRO A 1 317 ? 17.859 -4.470 12.715 1.00 97.25 317 PRO A C 1
ATOM 2422 O O . PRO A 1 317 ? 18.293 -4.419 13.867 1.00 97.25 317 PRO A O 1
ATOM 2425 N N . LEU A 1 318 ? 16.616 -4.095 12.402 1.00 96.69 318 LEU A N 1
ATOM 2426 C CA . LEU A 1 318 ? 15.626 -3.688 13.400 1.00 96.69 318 LEU A CA 1
ATOM 2427 C C . LEU A 1 318 ? 15.502 -4.758 14.510 1.00 96.69 318 LEU A C 1
ATOM 2429 O O . LEU A 1 318 ? 15.171 -5.914 14.210 1.00 96.69 318 LEU A O 1
ATOM 2433 N N . PRO A 1 319 ? 15.728 -4.409 15.793 1.00 97.44 319 PRO A N 1
ATOM 2434 C CA . PRO A 1 319 ? 15.643 -5.368 16.885 1.00 97.44 319 PRO A CA 1
ATOM 2435 C C . PRO A 1 319 ? 14.266 -6.029 16.956 1.00 97.44 319 PRO A C 1
ATOM 2437 O O . PRO A 1 319 ? 13.238 -5.352 16.911 1.00 97.44 319 PRO A O 1
ATOM 2440 N N . ARG A 1 320 ? 14.236 -7.355 17.140 1.00 96.94 320 ARG A N 1
ATOM 2441 C CA . ARG A 1 320 ? 12.983 -8.126 17.197 1.00 96.94 320 ARG A CA 1
ATOM 2442 C C . ARG A 1 320 ? 12.030 -7.622 18.279 1.00 96.94 320 ARG A C 1
ATOM 2444 O O . ARG A 1 320 ? 10.840 -7.515 18.026 1.00 96.94 320 ARG A O 1
ATOM 2451 N N . ALA A 1 321 ? 12.551 -7.267 19.453 1.00 95.56 321 ALA A N 1
ATOM 2452 C CA . ALA A 1 321 ? 11.739 -6.718 20.538 1.00 95.56 321 ALA A CA 1
ATOM 2453 C C . ALA A 1 321 ? 11.039 -5.408 20.131 1.00 95.56 321 ALA A C 1
ATOM 2455 O O . ALA A 1 321 ? 9.856 -5.232 20.411 1.00 95.56 321 ALA A O 1
ATOM 2456 N N . LEU A 1 322 ? 11.750 -4.525 19.419 1.00 95.38 322 LEU A N 1
ATOM 2457 C CA . LEU A 1 322 ? 11.192 -3.269 18.920 1.00 95.38 322 LEU A CA 1
ATOM 2458 C C . LEU A 1 322 ? 10.140 -3.522 17.831 1.00 95.38 322 LEU A C 1
ATOM 2460 O O . LEU A 1 322 ? 9.067 -2.932 17.872 1.00 95.38 322 LEU A O 1
ATOM 2464 N N . HIS A 1 323 ? 10.413 -4.435 16.896 1.00 95.44 323 HIS A N 1
ATOM 2465 C CA . HIS A 1 323 ? 9.456 -4.838 15.860 1.00 95.44 323 HIS A CA 1
ATOM 2466 C C . HIS A 1 323 ? 8.162 -5.408 16.455 1.00 95.44 323 HIS A C 1
ATOM 2468 O O . HIS A 1 323 ? 7.081 -4.925 16.125 1.00 95.44 323 HIS A O 1
ATOM 2474 N N . SER A 1 324 ? 8.261 -6.351 17.397 1.00 92.81 324 SER A N 1
ATOM 2475 C CA . SER A 1 324 ? 7.097 -6.902 18.101 1.00 92.81 324 SER A CA 1
ATOM 2476 C C . SER A 1 324 ? 6.294 -5.818 18.824 1.00 92.81 324 SER A C 1
ATOM 2478 O O . SER A 1 324 ? 5.065 -5.826 18.775 1.00 92.81 324 SER A O 1
ATOM 2480 N N . ALA A 1 325 ? 6.970 -4.858 19.461 1.00 91.06 325 ALA A N 1
ATOM 2481 C CA . ALA A 1 325 ? 6.304 -3.764 20.159 1.00 91.06 325 ALA A CA 1
ATOM 2482 C C . ALA A 1 325 ? 5.593 -2.791 19.196 1.00 91.06 325 ALA A C 1
ATOM 2484 O O . ALA A 1 325 ? 4.490 -2.324 19.491 1.00 91.06 325 ALA A O 1
ATOM 2485 N N . LEU A 1 326 ? 6.171 -2.524 18.020 1.00 91.75 326 LEU A N 1
ATOM 2486 C CA . LEU A 1 326 ? 5.545 -1.724 16.960 1.00 91.75 326 LEU A CA 1
ATOM 2487 C C . LEU A 1 326 ? 4.296 -2.406 16.383 1.00 91.75 326 LEU A C 1
ATOM 2489 O O . LEU A 1 326 ? 3.283 -1.739 16.167 1.00 91.75 326 LEU A O 1
ATOM 2493 N N . LEU A 1 327 ? 4.336 -3.727 16.176 1.00 89.56 327 LEU A N 1
ATOM 2494 C CA . LEU A 1 327 ? 3.176 -4.505 15.725 1.00 89.56 327 LEU A CA 1
ATOM 2495 C C . LEU A 1 327 ? 2.047 -4.488 16.763 1.00 89.56 327 LEU A C 1
ATOM 2497 O O . LEU A 1 327 ? 0.905 -4.181 16.421 1.00 89.56 327 LEU A O 1
ATOM 2501 N N . ALA A 1 328 ? 2.376 -4.724 18.037 1.00 83.94 328 ALA A N 1
ATOM 2502 C CA . ALA A 1 328 ? 1.408 -4.676 19.133 1.00 83.94 328 ALA A CA 1
ATOM 2503 C C . ALA A 1 328 ? 0.759 -3.288 19.285 1.00 83.94 328 ALA A C 1
ATOM 2505 O O . ALA A 1 328 ? -0.422 -3.177 19.599 1.00 83.94 328 ALA A O 1
ATOM 2506 N N . SER A 1 329 ? 1.515 -2.219 19.016 1.00 80.88 329 SER A N 1
ATOM 2507 C CA . SER A 1 329 ? 1.018 -0.841 19.117 1.00 80.88 329 SER A CA 1
ATOM 2508 C C . SER A 1 329 ? 0.028 -0.481 18.003 1.00 80.88 329 SER A C 1
ATOM 2510 O O . SER A 1 329 ? -0.876 0.324 18.223 1.00 80.88 329 SER A O 1
ATOM 2512 N N . HIS A 1 330 ? 0.175 -1.079 16.816 1.00 71.81 330 HIS A N 1
ATOM 2513 C CA . HIS A 1 330 ? -0.721 -0.851 15.682 1.00 71.81 330 HIS A CA 1
ATOM 2514 C C . HIS A 1 330 ? -2.024 -1.663 15.787 1.00 71.81 330 HIS A C 1
ATOM 2516 O O . HIS A 1 330 ? -3.075 -1.183 15.377 1.00 71.81 330 HIS A O 1
ATOM 2522 N N . GLY A 1 331 ? -1.971 -2.882 16.330 1.00 67.25 331 GLY A N 1
ATOM 2523 C CA . GLY A 1 331 ? -3.102 -3.815 16.406 1.00 67.25 331 GLY A CA 1
ATOM 2524 C C . GLY A 1 331 ? -3.712 -3.942 17.800 1.00 67.25 331 GLY A C 1
ATOM 2525 O O . GLY A 1 331 ? -3.950 -5.057 18.242 1.00 67.25 331 GLY A O 1
ATOM 2526 N N . ALA A 1 332 ? -3.913 -2.837 18.523 1.00 72.62 332 ALA A N 1
ATOM 2527 C CA . ALA A 1 332 ? -4.404 -2.911 19.905 1.00 72.62 332 ALA A CA 1
ATOM 2528 C C . ALA A 1 332 ? -5.908 -3.236 20.030 1.00 72.62 332 ALA A C 1
ATOM 2530 O O . ALA A 1 332 ? -6.309 -3.761 21.063 1.00 72.62 332 ALA A O 1
ATOM 2531 N N . PHE A 1 333 ? -6.714 -2.906 19.011 1.00 86.88 333 PHE A N 1
ATOM 2532 C CA . PHE A 1 333 ? -8.172 -3.126 18.992 1.00 86.88 333 PHE A CA 1
ATOM 2533 C C . PHE A 1 333 ? -8.696 -3.596 17.614 1.00 86.88 333 PHE A C 1
ATOM 2535 O O . PHE A 1 333 ? -9.616 -2.995 17.060 1.00 86.88 333 PHE A O 1
ATOM 2542 N N . PRO A 1 334 ? -8.070 -4.612 16.988 1.00 88.56 334 PRO A N 1
ATOM 2543 C CA . PRO A 1 334 ? -8.372 -5.006 15.617 1.00 88.56 334 PRO A CA 1
ATOM 2544 C C . PRO A 1 334 ? -9.784 -5.573 15.463 1.00 88.56 334 PRO A C 1
ATOM 2546 O O . PRO A 1 334 ? -10.365 -5.440 14.390 1.00 88.56 334 PRO A O 1
ATOM 2549 N N . ALA A 1 335 ? -10.339 -6.205 16.502 1.00 91.06 335 ALA A N 1
ATOM 2550 C CA . ALA A 1 335 ? -11.680 -6.769 16.437 1.00 91.06 335 ALA A CA 1
ATOM 2551 C C . ALA A 1 335 ? -12.741 -5.664 16.445 1.00 91.06 335 ALA A C 1
ATOM 2553 O O . ALA A 1 335 ? -13.685 -5.707 15.659 1.00 91.06 335 ALA A O 1
ATOM 2554 N N . LEU A 1 336 ? -12.559 -4.649 17.291 1.00 89.88 336 LEU A N 1
ATOM 2555 C CA . LEU A 1 336 ? -13.434 -3.486 17.366 1.00 89.88 336 LEU A CA 1
ATOM 2556 C C . LEU A 1 336 ? -13.352 -2.622 16.100 1.00 89.88 336 LEU A C 1
ATOM 2558 O O . LEU A 1 336 ? -14.388 -2.179 15.604 1.00 89.88 336 LEU A O 1
ATOM 2562 N N . ASP A 1 337 ? -12.145 -2.421 15.564 1.00 88.19 337 ASP A N 1
ATOM 2563 C CA . ASP A 1 337 ? -11.931 -1.702 14.303 1.00 88.19 337 ASP A CA 1
ATOM 2564 C C . ASP A 1 337 ? -12.621 -2.441 13.139 1.00 88.19 337 ASP A C 1
ATOM 2566 O O . ASP A 1 337 ? -13.340 -1.828 12.348 1.00 88.19 337 ASP A O 1
ATOM 2570 N N . LEU A 1 338 ? -12.468 -3.771 13.061 1.00 89.56 338 LEU A N 1
ATOM 2571 C CA . LEU A 1 338 ? -13.115 -4.589 12.032 1.00 89.56 338 LEU A CA 1
ATOM 2572 C C . LEU A 1 338 ? -14.643 -4.579 12.165 1.00 89.56 338 LEU A C 1
ATOM 2574 O O . LEU A 1 338 ? -15.343 -4.433 11.165 1.00 89.56 338 LEU A O 1
ATOM 2578 N N . GLN A 1 339 ? -15.169 -4.679 13.389 1.00 90.00 339 GLN A N 1
ATOM 2579 C CA . GLN A 1 339 ? -16.610 -4.612 13.645 1.00 90.00 339 GLN A CA 1
ATOM 2580 C C . GLN A 1 339 ? -17.210 -3.299 13.112 1.00 90.00 339 GLN A C 1
ATOM 2582 O O . GLN A 1 339 ? -18.234 -3.318 12.432 1.00 90.00 339 GLN A O 1
ATOM 2587 N N . GLN A 1 340 ? -16.538 -2.167 13.347 1.00 85.88 340 GLN A N 1
ATOM 2588 C CA . GLN A 1 340 ? -16.977 -0.857 12.848 1.00 85.88 340 GLN A CA 1
ATOM 2589 C C . GLN A 1 340 ? -16.903 -0.737 11.325 1.00 85.88 340 GLN A C 1
ATOM 2591 O O . GLN A 1 340 ? -17.777 -0.116 10.718 1.00 85.88 340 GLN A O 1
ATOM 2596 N N . GLN A 1 341 ? -15.875 -1.315 10.698 1.00 86.38 341 GLN A N 1
ATOM 2597 C CA . GLN A 1 341 ? -15.758 -1.330 9.237 1.00 86.38 341 GLN A CA 1
ATOM 2598 C C . GLN A 1 341 ? -16.914 -2.094 8.581 1.00 86.38 341 GLN A C 1
ATOM 2600 O O . GLN A 1 341 ? -17.391 -1.683 7.526 1.00 86.38 341 GLN A O 1
ATOM 2605 N N . VAL A 1 342 ? -17.376 -3.175 9.215 1.00 86.19 342 VAL A N 1
ATOM 2606 C CA . VAL A 1 342 ? -18.456 -4.023 8.699 1.00 86.19 342 VAL A CA 1
ATOM 2607 C C . VAL A 1 342 ? -19.843 -3.421 8.951 1.00 86.19 342 VAL A C 1
ATOM 2609 O O . VAL A 1 342 ? -20.681 -3.429 8.053 1.00 86.19 342 VAL A O 1
ATOM 2612 N N . GLU A 1 343 ? -20.100 -2.883 10.147 1.00 77.19 343 GLU A N 1
ATOM 2613 C CA . GLU A 1 343 ? -21.416 -2.330 10.520 1.00 77.19 343 GLU A CA 1
ATOM 2614 C C . GLU A 1 343 ? -21.644 -0.894 10.000 1.00 77.19 343 GLU A C 1
ATOM 2616 O O . GLU A 1 343 ? -22.784 -0.428 9.916 1.00 77.19 343 GLU A O 1
ATOM 2621 N N . GLY A 1 344 ? -20.572 -0.197 9.603 1.00 57.62 344 GLY A N 1
ATOM 2622 C CA . GLY A 1 344 ? -20.595 1.196 9.161 1.00 57.62 344 GLY A CA 1
ATOM 2623 C C . GLY A 1 344 ? -20.838 2.187 10.308 1.00 57.62 344 GLY A C 1
ATOM 2624 O O . GLY A 1 344 ? -21.353 1.846 11.366 1.00 57.62 344 GLY A O 1
ATOM 2625 N N . GLN A 1 345 ? -20.526 3.472 10.098 1.00 39.88 345 GLN A N 1
ATOM 2626 C CA . GLN A 1 345 ? -20.714 4.527 11.119 1.00 39.88 345 GLN A CA 1
ATOM 2627 C C . GLN A 1 345 ? -22.185 4.750 11.546 1.00 39.88 345 GLN A C 1
ATOM 2629 O O . GLN A 1 345 ? -22.438 5.457 12.519 1.00 39.88 345 GLN A O 1
ATOM 2634 N N . GLY A 1 346 ? -23.156 4.166 10.830 1.00 34.16 346 GLY A N 1
ATOM 2635 C CA . GLY A 1 346 ? -24.582 4.169 11.186 1.00 34.16 346 GLY A CA 1
ATOM 2636 C C . GLY A 1 346 ? -25.008 2.983 12.058 1.00 34.16 346 GLY A C 1
ATOM 2637 O O . GLY A 1 346 ? -26.046 3.051 12.712 1.00 34.16 346 GLY A O 1
ATOM 2638 N N . GLY A 1 347 ? -24.190 1.933 12.107 1.00 35.88 347 GLY A N 1
ATOM 2639 C CA . GLY A 1 347 ? -24.255 0.864 13.085 1.00 35.88 347 GLY A CA 1
ATOM 2640 C C . GLY A 1 347 ? -23.301 1.180 14.224 1.00 35.88 347 GLY A C 1
ATOM 2641 O O . GLY A 1 347 ? -22.370 0.428 14.486 1.00 35.88 347 GLY A O 1
ATOM 2642 N N . ALA A 1 348 ? -23.535 2.282 14.950 1.00 33.50 348 ALA A N 1
ATOM 2643 C CA . ALA A 1 348 ? -23.197 2.206 16.365 1.00 33.50 348 ALA A CA 1
ATOM 2644 C C . ALA A 1 348 ? -23.876 0.917 16.833 1.00 33.50 348 ALA A C 1
ATOM 2646 O O . ALA A 1 348 ? -25.082 0.779 16.579 1.00 33.50 348 ALA A O 1
ATOM 2647 N N . PRO A 1 349 ? -23.154 -0.047 17.431 1.00 40.00 349 PRO A N 1
ATOM 2648 C CA . PRO A 1 349 ? -23.853 -1.178 17.980 1.00 40.00 349 PRO A CA 1
ATOM 2649 C C . PRO A 1 349 ? -24.892 -0.544 18.894 1.00 40.00 349 PRO A C 1
ATOM 2651 O O . PRO A 1 349 ? -24.598 0.437 19.592 1.00 40.00 349 PRO A O 1
ATOM 2654 N N . CYS A 1 350 ? -26.131 -1.012 18.818 1.00 35.19 350 CYS A N 1
ATOM 2655 C CA . CYS A 1 350 ? -27.075 -0.770 19.887 1.00 35.19 350 CYS A CA 1
ATOM 2656 C C . CYS A 1 350 ? -26.455 -1.427 21.131 1.00 35.19 350 CYS A C 1
ATOM 2658 O O . CYS A 1 350 ? -26.810 -2.537 21.505 1.00 35.19 350 CYS A O 1
ATOM 2660 N N . LEU A 1 351 ? -25.452 -0.767 21.715 1.00 40.31 351 LEU A N 1
ATOM 2661 C CA . LEU A 1 351 ? -24.821 -1.030 22.991 1.00 40.31 351 LEU A CA 1
ATOM 2662 C C . LEU A 1 351 ? -25.806 -0.487 24.022 1.00 40.31 351 LEU A C 1
ATOM 2664 O O . LEU A 1 351 ? -25.541 0.519 24.683 1.00 40.31 351 LEU A O 1
ATOM 2668 N N . GLY A 1 352 ? -27.000 -1.082 24.014 1.00 28.98 352 GLY A N 1
ATOM 2669 C CA . GLY A 1 352 ? -28.001 -0.937 25.057 1.00 28.98 352 GLY A CA 1
ATOM 2670 C C . GLY A 1 352 ? -27.553 -1.664 26.308 1.00 28.98 352 GLY A C 1
ATOM 2671 O O . GLY A 1 352 ? -26.919 -2.736 26.166 1.00 28.98 352 GLY A O 1
#

Solvent-accessible surface area (backbone atoms only — not comparable to full-atom values): 19778 Å² total; per-residue (Å²): 109,70,72,60,53,55,58,52,58,73,69,73,55,88,76,52,84,75,61,78,79,56,70,62,58,56,40,44,52,53,14,50,77,72,75,27,96,32,43,56,42,46,47,18,64,77,38,35,85,58,46,34,52,66,53,45,51,53,51,42,51,54,50,41,64,69,35,42,73,54,17,53,56,50,49,50,53,42,28,54,52,48,17,62,77,70,73,34,84,87,44,82,80,51,82,88,45,48,70,56,42,53,51,48,51,37,58,76,69,62,44,50,60,46,62,78,46,24,63,16,26,28,50,69,41,32,52,53,17,45,26,52,51,34,35,71,77,70,37,32,34,68,40,82,45,86,68,52,67,43,81,93,74,80,72,88,74,90,75,88,81,90,81,92,77,94,69,93,68,84,77,70,88,60,71,48,74,62,91,55,93,75,53,42,35,29,41,33,26,32,48,96,80,47,60,78,41,29,40,41,32,39,41,32,71,85,55,92,91,56,84,82,64,71,49,68,43,77,79,36,65,26,23,48,46,97,90,70,48,74,46,62,24,30,36,38,38,37,33,69,39,35,96,40,90,94,49,45,24,24,33,51,62,44,46,44,52,50,38,24,44,45,18,50,49,48,49,35,48,71,39,86,35,65,46,52,80,60,25,36,73,52,58,40,65,81,51,52,55,54,54,14,52,53,41,37,49,44,62,71,36,67,76,55,29,37,52,23,22,21,25,76,83,82,59,46,48,57,53,65,73,58,52,54,39,44,53,52,43,73,56,73,52,56,39,45,54,50,41,42,68,64,52,34,93,86,39,61,72,86,81,119

Foldseek 3Di:
DVVVVVVVVVVPDPVCPVVPDDPQVVQQVVCVVVVHNGSQCVQLCPFAPCNHVVSVLVVLVVLLVVLVVVLVVLVVVLLVVVCVVVVHHPDDDDPVSVVVSLVVVLVVVVFDFLCVQQLQFFPVLQLQLVQVVCCVPPQKGKDWDDFAQDDPPPPDDDDDDDDDDDDPDPPDPDHGRDDDPPWTKIFIAGHPRHGTLAIEIEAADDDPPDDPAWAKDWPAAWAADPVRDIDHTYMYIYAYADPHPVTGTHRNVRSLSVQLRVLQVVQQSPFHYHDRCCGGLNHRPVCSSVSSVVSSVLLLDQVSQQSNTARPPPRGGDDPVSSVSNVCSVPVNVSSVSSCVSCDPVCPPPSD

pLDDT: mean 83.18, std 19.02, range [28.98, 98.19]